Protein AF-0000000072047122 (afdb_homodimer)

Secondary structure (DSSP, 8-state):
----------------SEEEEEEEB--SS---TT---SSS------SS-SEEEEEEESS--HHHHHHHHHHHHHT---EEEEEEEEEE-STT---EEEEEPP-HHHHHHHHHHHHHHHHTT----GGGSTTT----EEEE-S--GGGHHHHHHHHHTS---EEEEE-EEEEEEETTTEEEEEEETT----/----------------SEEEEEEEB--SS-------TTTS------SS-SEEEEEEESS--HHHHHHHHHHHHHT---EEEEEEEEEE-STT---EEEEEPP-HHHHHHHHHHHHHHHHTT----GGGSTTT----EEEE-S--GGGHHHHHHHHHTS---EEEEE-EEEEEEETTTEEEEEEETT----

Structure (mmCIF, N/CA/C/O backbone):
data_AF-0000000072047122-model_v1
#
loop_
_entity.id
_entity.type
_entity.pdbx_description
1 polymer 'RNA ligase/cyclic nucleotide phosphodiesterase'
#
loop_
_atom_site.group_PDB
_atom_site.id
_atom_site.type_symbol
_atom_site.label_atom_id
_atom_site.label_alt_id
_atom_site.label_comp_id
_atom_site.label_asym_id
_atom_site.label_entity_id
_atom_site.label_seq_id
_atom_site.pdbx_PDB_ins_code
_atom_site.Cartn_x
_atom_site.Cartn_y
_atom_site.Cartn_z
_atom_site.occupancy
_atom_site.B_iso_or_equiv
_atom_site.auth_seq_id
_atom_site.auth_comp_id
_atom_site.auth_asym_id
_atom_site.auth_atom_id
_atom_site.pdbx_PDB_model_num
ATOM 1 N N . MET A 1 1 ? -17.938 35.469 -15.156 1 14.69 1 MET A N 1
ATOM 2 C CA . MET A 1 1 ? -17.938 35.094 -13.742 1 14.69 1 MET A CA 1
ATOM 3 C C . MET A 1 1 ? -17.703 33.594 -13.578 1 14.69 1 MET A C 1
ATOM 5 O O . MET A 1 1 ? -18.641 32.781 -13.734 1 14.69 1 MET A O 1
ATOM 9 N N . HIS A 1 2 ? -16.875 33 -14.242 1 15.13 2 HIS A N 1
ATOM 10 C CA . HIS A 1 2 ? -16.688 31.719 -14.953 1 15.13 2 HIS A CA 1
ATOM 11 C C . HIS A 1 2 ? -16.156 30.641 -14.023 1 15.13 2 HIS A C 1
ATOM 13 O O . HIS A 1 2 ? -15.766 29.562 -14.477 1 15.13 2 HIS A O 1
ATOM 19 N N . ASP A 1 3 ? -16.703 30.766 -12.609 1 15.59 3 ASP A N 1
ATOM 20 C CA . ASP A 1 3 ? -16.031 30.391 -11.367 1 15.59 3 ASP A CA 1
ATOM 21 C C . ASP A 1 3 ? -15.82 28.891 -11.289 1 15.59 3 ASP A C 1
ATOM 23 O O . ASP A 1 3 ? -16.641 28.109 -11.773 1 15.59 3 ASP A O 1
ATOM 27 N N . VAL A 1 4 ? -14.641 28.5 -11.336 1 16.55 4 VAL A N 1
ATOM 28 C CA . VAL A 1 4 ? -13.992 27.188 -11.398 1 16.55 4 VAL A CA 1
ATOM 29 C C . VAL A 1 4 ? -14.461 26.328 -10.227 1 16.55 4 VAL A C 1
ATOM 31 O O . VAL A 1 4 ? -14.18 26.641 -9.07 1 16.55 4 VAL A O 1
ATOM 34 N N . ARG A 1 5 ? -15.898 26.078 -9.93 1 18.34 5 ARG A N 1
ATOM 35 C CA . ARG A 1 5 ? -16.688 25.703 -8.758 1 18.34 5 ARG A CA 1
ATOM 36 C C . ARG A 1 5 ? -16.469 24.25 -8.391 1 18.34 5 ARG A C 1
ATOM 38 O O . ARG A 1 5 ? -16.906 23.344 -9.109 1 18.34 5 ARG A O 1
ATOM 45 N N . PHE A 1 6 ? -15.195 23.844 -8.344 1 20.45 6 PHE A N 1
ATOM 46 C CA . PHE A 1 6 ? -14.797 22.562 -7.777 1 20.45 6 PHE A CA 1
ATOM 47 C C . PHE A 1 6 ? -15.453 22.344 -6.418 1 20.45 6 PHE A C 1
ATOM 49 O O . PHE A 1 6 ? -14.984 22.859 -5.406 1 20.45 6 PHE A O 1
ATOM 56 N N . LEU A 1 7 ? -16.797 22.797 -5.953 1 20.23 7 LEU A N 1
ATOM 57 C CA . LEU A 1 7 ? -17.422 23.266 -4.719 1 20.23 7 LEU A CA 1
ATOM 58 C C . LEU A 1 7 ? -17.297 22.219 -3.617 1 20.23 7 LEU A C 1
ATOM 60 O O . LEU A 1 7 ? -17.125 21.031 -3.902 1 20.23 7 LEU A O 1
ATOM 64 N N . GLY A 1 8 ? -17.469 22.5 -2.031 1 24.08 8 GLY A N 1
ATOM 65 C CA . GLY A 1 8 ? -17.25 22.906 -0.653 1 24.08 8 GLY A CA 1
ATOM 66 C C . GLY A 1 8 ? -17.859 21.953 0.355 1 24.08 8 GLY A C 1
ATOM 67 O O . GLY A 1 8 ? -17.781 22.188 1.563 1 24.08 8 GLY A O 1
ATOM 68 N N . ASN A 1 9 ? -18.797 20.938 0.118 1 22.86 9 ASN A N 1
ATOM 69 C CA . ASN A 1 9 ? -19.328 20.766 1.465 1 22.86 9 ASN A CA 1
ATOM 70 C C . ASN A 1 9 ? -18.312 20.141 2.404 1 22.86 9 ASN A C 1
ATOM 72 O O . ASN A 1 9 ? -17.797 19.047 2.121 1 22.86 9 ASN A O 1
ATOM 76 N N . HIS A 1 10 ? -17.516 20.953 3.047 1 24.27 10 HIS A N 1
ATOM 77 C CA . HIS A 1 10 ? -16.422 20.906 4.012 1 24.27 10 HIS A CA 1
ATOM 78 C C . HIS A 1 10 ? -16.75 19.969 5.172 1 24.27 10 HIS A C 1
ATOM 80 O O . HIS A 1 10 ? -17.781 20.125 5.824 1 24.27 10 HIS A O 1
ATOM 86 N N . LEU A 1 11 ? -17.047 18.688 4.902 1 24.81 11 LEU A N 1
ATOM 87 C CA . LEU A 1 11 ? -17.125 18.094 6.23 1 24.81 11 LEU A CA 1
ATOM 88 C C . LEU A 1 11 ? -15.891 18.469 7.059 1 24.81 11 LEU A C 1
ATOM 90 O O . LEU A 1 11 ? -14.758 18.375 6.574 1 24.81 11 LEU A O 1
ATOM 94 N N . ASN A 1 12 ? -16.109 19.406 7.906 1 25.09 12 ASN A N 1
ATOM 95 C CA . ASN A 1 12 ? -15.195 19.922 8.914 1 25.09 12 ASN A CA 1
ATOM 96 C C . ASN A 1 12 ? -14.539 18.797 9.703 1 25.09 12 ASN A C 1
ATOM 98 O O . ASN A 1 12 ? -15.227 18.031 10.398 1 25.09 12 ASN A O 1
ATOM 102 N N . VAL A 1 13 ? -13.938 17.844 8.945 1 26.58 13 VAL A N 1
ATOM 103 C CA . VAL A 1 13 ? -13.211 16.969 9.844 1 26.58 13 VAL A CA 1
ATOM 104 C C . VAL A 1 13 ? -12.273 17.781 10.727 1 26.58 13 VAL A C 1
ATOM 106 O O . VAL A 1 13 ? -11.391 18.484 10.219 1 26.58 13 VAL A O 1
ATOM 109 N N . VAL A 1 14 ? -12.82 18.094 11.836 1 26.66 14 VAL A N 1
ATOM 110 C CA . VAL A 1 14 ? -12 18.688 12.891 1 26.66 14 VAL A CA 1
ATOM 111 C C . VAL A 1 14 ? -10.859 17.75 13.258 1 26.66 14 VAL A C 1
ATOM 113 O O . VAL A 1 14 ? -11.102 16.641 13.758 1 26.66 14 VAL A O 1
ATOM 116 N N . GLU A 1 15 ? -9.93 17.562 12.297 1 34.56 15 GLU A N 1
ATOM 117 C CA . GLU A 1 15 ? -8.734 16.875 12.758 1 34.56 15 GLU A CA 1
ATOM 118 C C . GLU A 1 15 ? -8.195 17.484 14.047 1 34.56 15 GLU A C 1
ATOM 120 O O . GLU A 1 15 ? -8.367 18.688 14.289 1 34.56 15 GLU A O 1
ATOM 125 N N . PRO A 1 16 ? -7.93 16.672 15.055 1 34.81 16 PRO A N 1
ATOM 126 C CA . PRO A 1 16 ? -7.297 17.328 16.203 1 34.81 16 PRO A CA 1
ATOM 127 C C . PRO A 1 16 ? -6.164 18.266 15.805 1 34.81 16 PRO A C 1
ATOM 129 O O . PRO A 1 16 ? -5.59 18.109 14.719 1 34.81 16 PRO A O 1
ATOM 132 N N . PRO A 1 17 ? -6.004 19.328 16.562 1 37.22 17 PRO A N 1
ATOM 133 C CA . PRO A 1 17 ? -4.895 20.266 16.438 1 37.22 17 PRO A CA 1
ATOM 134 C C . PRO A 1 17 ? -3.539 19.578 16.328 1 37.22 17 PRO A C 1
ATOM 136 O O . PRO A 1 17 ? -3.27 18.625 17.062 1 37.22 17 PRO A O 1
ATOM 139 N N . GLY A 1 18 ? -3.016 19.328 15.055 1 42.34 18 GLY A N 1
ATOM 140 C CA . GLY A 1 18 ? -1.676 18.812 14.828 1 42.34 18 GLY A CA 1
ATOM 141 C C . GLY A 1 18 ? -1.038 19.344 13.555 1 42.34 18 GLY A C 1
ATOM 142 O O . GLY A 1 18 ? -1.599 20.219 12.891 1 42.34 18 GLY A O 1
ATOM 143 N N . ILE A 1 19 ? 0.171 19.359 13.562 1 35.97 19 ILE A N 1
ATOM 144 C CA . ILE A 1 19 ? 0.989 19.766 12.422 1 35.97 19 ILE A CA 1
ATOM 145 C C . ILE A 1 19 ? 1.368 18.547 11.594 1 35.97 19 ILE A C 1
ATOM 147 O O . ILE A 1 19 ? 1.859 17.547 12.125 1 35.97 19 ILE A O 1
ATOM 151 N N . ASP A 1 20 ? 0.834 18.531 10.352 1 41.84 20 ASP A N 1
ATOM 152 C CA . ASP A 1 20 ? 1.137 17.438 9.438 1 41.84 20 ASP A CA 1
ATOM 153 C C . ASP A 1 20 ? 2.092 17.891 8.336 1 41.84 20 ASP A C 1
ATOM 155 O O . ASP A 1 20 ? 1.938 18.984 7.781 1 41.84 20 ASP A O 1
ATOM 159 N N . VAL A 1 21 ? 3.201 17.266 8.102 1 42.47 21 VAL A N 1
ATOM 160 C CA . VAL A 1 21 ? 3.959 17.391 6.863 1 42.47 21 VAL A CA 1
ATOM 161 C C . VAL A 1 21 ? 3.252 16.625 5.746 1 42.47 21 VAL A C 1
ATOM 163 O O . VAL A 1 21 ? 2.98 15.438 5.879 1 42.47 21 VAL A O 1
ATOM 166 N N . VAL A 1 22 ? 2.895 17.406 4.688 1 47.62 22 VAL A N 1
ATOM 167 C CA . VAL A 1 22 ? 2.059 16.828 3.635 1 47.62 22 VAL A CA 1
ATOM 168 C C . VAL A 1 22 ? 2.723 17.047 2.277 1 47.62 22 VAL A C 1
ATOM 170 O O . VAL A 1 22 ? 3.574 17.922 2.123 1 47.62 22 VAL A O 1
ATOM 173 N N . THR A 1 23 ? 2.439 16.156 1.315 1 36.88 23 THR A N 1
ATOM 174 C CA . THR A 1 23 ? 2.734 16.375 -0.095 1 36.88 23 THR A CA 1
ATOM 175 C C . THR A 1 23 ? 1.448 16.438 -0.913 1 36.88 23 THR A C 1
ATOM 177 O O . THR A 1 23 ? 0.746 15.445 -1.066 1 36.88 23 THR A O 1
ATOM 180 N N . PRO A 1 24 ? 1.179 17.672 -1.354 1 40.72 24 PRO A N 1
ATOM 181 C CA . PRO A 1 24 ? -0.002 17.812 -2.211 1 40.72 24 PRO A CA 1
ATOM 182 C C . PRO A 1 24 ? 0.141 17.078 -3.539 1 40.72 24 PRO A C 1
ATOM 184 O O . PRO A 1 24 ? 1.248 16.953 -4.07 1 40.72 24 PRO A O 1
ATOM 187 N N . LEU A 1 25 ? -1.017 16.422 -3.898 1 45.91 25 LEU A N 1
ATOM 188 C CA . LEU A 1 25 ? -1.033 15.672 -5.152 1 45.91 25 LEU A CA 1
ATOM 189 C C . LEU A 1 25 ? -1.581 16.531 -6.289 1 45.91 25 LEU A C 1
ATOM 191 O O . LEU A 1 25 ? -2.543 17.266 -6.102 1 45.91 25 LEU A O 1
ATOM 195 N N . GLY A 1 26 ? -0.775 16.875 -7.266 1 37.81 26 GLY A N 1
ATOM 196 C CA . GLY A 1 26 ? -1.334 17.375 -8.516 1 37.81 26 GLY A CA 1
ATOM 197 C C . GLY A 1 26 ? -2.047 16.297 -9.312 1 37.81 26 GLY A C 1
ATOM 198 O O . GLY A 1 26 ? -1.437 15.641 -10.156 1 37.81 26 GLY A O 1
ATOM 199 N N . LEU A 1 27 ? -3.188 15.789 -8.828 1 41.69 27 LEU A N 1
ATOM 200 C CA . LEU A 1 27 ? -3.902 14.719 -9.508 1 41.69 27 LEU A CA 1
ATOM 201 C C . LEU A 1 27 ? -4.836 15.273 -10.578 1 41.69 27 LEU A C 1
ATOM 203 O O . LEU A 1 27 ? -5.625 16.188 -10.297 1 41.69 27 LEU A O 1
ATOM 207 N N . GLU A 1 28 ? -4.52 15.109 -11.805 1 34.91 28 GLU A N 1
ATOM 208 C CA . GLU A 1 28 ? -5.445 15.305 -12.914 1 34.91 28 GLU A CA 1
ATOM 209 C C . GLU A 1 28 ? -6.512 14.211 -12.945 1 34.91 28 GLU A C 1
ATOM 211 O O . GLU A 1 28 ? -6.191 13.023 -12.867 1 34.91 28 GLU A O 1
ATOM 216 N N . GLY A 1 29 ? -7.812 14.531 -12.641 1 37.09 29 GLY A N 1
ATOM 217 C CA . GLY A 1 29 ? -8.914 13.609 -12.828 1 37.09 29 GLY A CA 1
ATOM 218 C C . GLY A 1 29 ? -9.703 13.359 -11.555 1 37.09 29 GLY A C 1
ATOM 219 O O . GLY A 1 29 ? -10.695 12.625 -11.562 1 37.09 29 GLY A O 1
ATOM 220 N N . LEU A 1 30 ? -9.016 13.492 -10.562 1 39 30 LEU A N 1
ATOM 221 C CA . LEU A 1 30 ? -9.906 13.359 -9.422 1 39 30 LEU A CA 1
ATOM 222 C C . LEU A 1 30 ? -10.953 14.469 -9.422 1 39 30 LEU A C 1
ATOM 224 O O . LEU A 1 30 ? -10.914 15.367 -8.57 1 39 30 LEU A O 1
ATOM 228 N N . GLU A 1 31 ? -11.328 14.945 -10.688 1 35.25 31 GLU A N 1
ATOM 229 C CA . GLU A 1 31 ? -12.398 15.938 -10.711 1 35.25 31 GLU A CA 1
ATOM 230 C C . GLU A 1 31 ? -13.57 15.516 -9.836 1 35.25 31 GLU A C 1
ATOM 232 O O . GLU A 1 31 ? -13.758 14.328 -9.57 1 35.25 31 GLU A O 1
ATOM 237 N N . ARG A 1 32 ? -14.289 16.594 -9.492 1 33.53 32 ARG A N 1
ATOM 238 C CA . ARG A 1 32 ? -15.438 16.734 -8.594 1 33.53 32 ARG A CA 1
ATOM 239 C C . ARG A 1 32 ? -16.547 15.742 -8.969 1 33.53 32 ARG A C 1
ATOM 241 O O . ARG A 1 32 ? -17.141 15.844 -10.047 1 33.53 32 ARG A O 1
ATOM 248 N N . ALA A 1 33 ? -16.422 14.484 -8.789 1 31.33 33 ALA A N 1
ATOM 249 C CA . ALA A 1 33 ? -17.719 13.82 -8.859 1 31.33 33 ALA A CA 1
ATOM 250 C C . ALA A 1 33 ? -18.797 14.641 -8.148 1 31.33 33 ALA A C 1
ATOM 252 O O . ALA A 1 33 ? -19.062 14.43 -6.957 1 31.33 33 ALA A O 1
ATOM 253 N N . SER A 1 34 ? -18.562 15.992 -8.055 1 29.58 34 SER A N 1
ATOM 254 C CA . SER A 1 34 ? -19.531 16.812 -7.336 1 29.58 34 SER A CA 1
ATOM 255 C C . SER A 1 34 ? -20.891 16.781 -8.023 1 29.58 34 SER A C 1
ATOM 257 O O . SER A 1 34 ? -21.875 17.328 -7.508 1 29.58 34 SER A O 1
ATOM 259 N N . SER A 1 35 ? -21.078 16.609 -9.336 1 29 35 SER A N 1
ATOM 260 C CA . SER A 1 35 ? -22.094 17.531 -9.805 1 29 35 SER A CA 1
ATOM 261 C C . SER A 1 35 ? -23.469 17.203 -9.211 1 29 35 SER A C 1
ATOM 263 O O . SER A 1 35 ? -24.453 17.875 -9.523 1 29 35 SER A O 1
ATOM 265 N N . THR A 1 36 ? -23.984 15.914 -9.078 1 29.34 36 THR A N 1
ATOM 266 C CA . THR A 1 36 ? -25.406 16.203 -9.07 1 29.34 36 THR A CA 1
ATOM 267 C C . THR A 1 36 ? -25.812 16.953 -7.789 1 29.34 36 THR A C 1
ATOM 269 O O . THR A 1 36 ? -25.422 16.547 -6.691 1 29.34 36 THR A O 1
ATOM 272 N N . PRO A 1 37 ? -26.266 18.25 -7.707 1 32.09 37 PRO A N 1
ATOM 273 C CA . PRO A 1 37 ? -26.75 19.125 -6.625 1 32.09 37 PRO A CA 1
ATOM 274 C C . PRO A 1 37 ? -27.375 18.328 -5.477 1 32.09 37 PRO A C 1
ATOM 276 O O . PRO A 1 37 ? -27.266 18.719 -4.316 1 32.09 37 PRO A O 1
ATOM 279 N N . ASN A 1 38 ? -28.531 17.672 -5.719 1 33.25 38 ASN A N 1
ATOM 280 C CA . ASN A 1 38 ? -29.516 17.375 -4.691 1 33.25 38 ASN A CA 1
ATOM 281 C C . ASN A 1 38 ? -28.953 16.453 -3.617 1 33.25 38 ASN A C 1
ATOM 283 O O . ASN A 1 38 ? -29.141 16.688 -2.424 1 33.25 38 ASN A O 1
ATOM 287 N N . GLN A 1 39 ? -29.062 15.055 -3.762 1 33.59 39 GLN A N 1
ATOM 288 C CA . GLN A 1 39 ? -29.203 14.07 -2.695 1 33.59 39 GLN A CA 1
ATOM 289 C C . GLN A 1 39 ? -27.844 13.594 -2.209 1 33.59 39 GLN A C 1
ATOM 291 O O . GLN A 1 39 ? -27.75 12.734 -1.328 1 33.59 39 GLN A O 1
ATOM 296 N N . HIS A 1 40 ? -26.766 13.531 -3.045 1 34.53 40 HIS A N 1
ATOM 297 C CA . HIS A 1 40 ? -25.719 12.594 -2.662 1 34.53 40 HIS A CA 1
ATOM 298 C C . HIS A 1 40 ? -24.75 13.234 -1.68 1 34.53 40 HIS A C 1
ATOM 300 O O . HIS A 1 40 ? -24.359 14.391 -1.841 1 34.53 40 HIS A O 1
ATOM 306 N N . PRO A 1 41 ? -24.609 12.703 -0.476 1 34.53 41 PRO A N 1
ATOM 307 C CA . PRO A 1 41 ? -23.703 13.164 0.583 1 34.53 41 PRO A CA 1
ATOM 308 C C . PRO A 1 41 ? -22.312 13.516 0.058 1 34.53 41 PRO A C 1
ATOM 310 O O . PRO A 1 41 ? -21.891 12.992 -0.972 1 34.53 41 PRO A O 1
ATOM 313 N N . THR A 1 42 ? -21.906 14.742 0.166 1 35.12 42 THR A N 1
ATOM 314 C CA . THR A 1 42 ? -20.609 15.359 -0.048 1 35.12 42 THR A CA 1
ATOM 315 C C . THR A 1 42 ? -19.484 14.383 0.308 1 35.12 42 THR A C 1
ATOM 317 O O . THR A 1 42 ? -19.266 14.078 1.483 1 35.12 42 THR A O 1
ATOM 320 N N . ILE A 1 43 ? -19.375 13.297 -0.359 1 36.09 43 ILE A N 1
ATOM 321 C CA . ILE A 1 43 ? -18.297 12.367 -0.02 1 36.09 43 ILE A CA 1
ATOM 322 C C . ILE A 1 43 ? -17 13.148 0.228 1 36.09 43 ILE A C 1
ATOM 324 O O . ILE A 1 43 ? -16.312 12.914 1.224 1 36.09 43 ILE A O 1
ATOM 328 N N . ILE A 1 44 ? -16.312 13.891 -0.883 1 41.91 44 ILE A N 1
ATOM 329 C CA . ILE A 1 44 ? -14.891 14.195 -0.853 1 41.91 44 ILE A CA 1
ATOM 330 C C . ILE A 1 44 ? -14.672 15.594 -0.29 1 41.91 44 ILE A C 1
ATOM 332 O O . ILE A 1 44 ? -14.938 16.594 -0.967 1 41.91 44 ILE A O 1
ATOM 336 N N . GLU A 1 45 ? -15.227 16 0.792 1 39.25 45 GLU A N 1
ATOM 337 C CA . GLU A 1 45 ? -14.844 17.328 1.274 1 39.25 45 GLU A CA 1
ATOM 338 C C . GLU A 1 45 ? -13.438 17.312 1.863 1 39.25 45 GLU A C 1
ATOM 340 O O . GLU A 1 45 ? -13.219 16.781 2.953 1 39.25 45 GLU A O 1
ATOM 345 N N . ILE A 1 46 ? -12.32 17.25 1.042 1 42.84 46 ILE A N 1
ATOM 346 C CA . ILE A 1 46 ? -11 17.422 1.639 1 42.84 46 ILE A CA 1
ATOM 347 C C . ILE A 1 46 ? -10.703 18.906 1.827 1 42.84 46 ILE A C 1
ATOM 349 O O . ILE A 1 46 ? -10.742 19.688 0.867 1 42.84 46 ILE A O 1
ATOM 353 N N . GLU A 1 47 ? -10.953 19.578 3.086 1 44.53 47 GLU A N 1
ATOM 354 C CA . GLU A 1 47 ? -10.594 20.969 3.346 1 44.53 47 GLU A CA 1
ATOM 355 C C . GLU A 1 47 ? -9.203 21.297 2.809 1 44.53 47 GLU A C 1
ATOM 357 O O . GLU A 1 47 ? -8.922 22.438 2.457 1 44.53 47 GLU A O 1
ATOM 362 N N . SER A 1 48 ? -8.352 20.359 2.881 1 51.34 48 SER A N 1
ATOM 363 C CA . SER A 1 48 ? -6.977 20.578 2.438 1 51.34 48 SER A CA 1
ATOM 364 C C . SER A 1 48 ? -6.703 19.875 1.114 1 51.34 48 SER A C 1
ATOM 366 O O . SER A 1 48 ? -7.422 18.938 0.739 1 51.34 48 SER A O 1
ATOM 368 N N . ARG A 1 49 ? -5.887 20.516 0.239 1 62.72 49 ARG A N 1
ATOM 369 C CA . ARG A 1 49 ? -5.398 19.859 -0.976 1 62.72 49 ARG A CA 1
ATOM 370 C C . ARG A 1 49 ? -5.105 18.391 -0.732 1 62.72 49 ARG A C 1
ATOM 372 O O . ARG A 1 49 ? -4.629 18.016 0.341 1 62.72 49 ARG A O 1
ATOM 379 N N . PRO A 1 50 ? -5.594 17.578 -1.61 1 72.69 50 PRO A N 1
ATOM 380 C CA . PRO A 1 50 ? -5.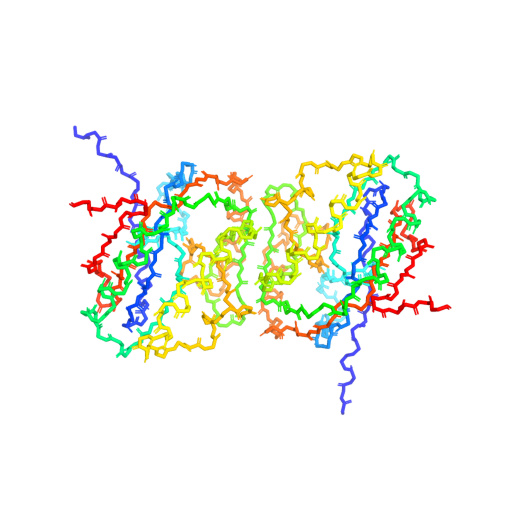195 16.172 -1.489 1 72.69 50 PRO A CA 1
ATOM 381 C C . PRO A 1 50 ? -3.717 16.016 -1.153 1 72.69 50 PRO A C 1
ATOM 383 O O . PRO A 1 50 ? -2.865 16.688 -1.741 1 72.69 50 PRO A O 1
ATOM 386 N N . HIS A 1 51 ? -3.49 15.344 -0.08 1 82.06 51 HIS A N 1
ATOM 387 C CA . HIS A 1 51 ? -2.109 15.164 0.357 1 82.06 51 HIS A CA 1
ATOM 388 C C . HIS A 1 51 ? -1.898 13.773 0.943 1 82.06 51 HIS A C 1
ATOM 390 O O . HIS A 1 51 ? -2.863 13.055 1.218 1 82.06 51 HIS A O 1
ATOM 396 N N . ILE A 1 52 ? -0.693 13.438 1.019 1 90.25 52 ILE A N 1
ATOM 397 C CA . ILE A 1 52 ? -0.227 12.305 1.812 1 90.25 52 ILE A CA 1
ATOM 398 C C . ILE A 1 52 ? 0.543 12.812 3.029 1 90.25 52 ILE A C 1
ATOM 400 O O . ILE A 1 52 ? 1.493 13.586 2.893 1 90.25 52 ILE A O 1
ATOM 404 N N . THR A 1 53 ? 0.09 12.438 4.211 1 88.88 53 THR A N 1
ATOM 405 C CA . THR A 1 53 ? 0.774 12.828 5.438 1 88.88 53 THR A CA 1
ATOM 406 C C . THR A 1 53 ? 2.014 11.969 5.66 1 88.88 53 THR A C 1
ATOM 408 O O . THR A 1 53 ? 1.928 10.734 5.672 1 88.88 53 THR A O 1
ATOM 411 N N . LEU A 1 54 ? 3.123 12.633 5.84 1 92.75 54 LEU A N 1
ATOM 412 C CA . LEU A 1 54 ? 4.391 11.938 6.031 1 92.75 54 LEU A CA 1
ATOM 413 C C . LEU A 1 54 ? 4.727 11.82 7.516 1 92.75 54 LEU A C 1
ATOM 415 O O . LEU A 1 54 ? 5.441 10.906 7.926 1 92.75 54 LEU A O 1
ATOM 419 N N . TYR A 1 55 ? 4.352 12.781 8.117 1 88.31 55 TYR A N 1
ATOM 420 C CA . TYR A 1 55 ? 4.617 12.914 9.547 1 88.31 55 TYR A CA 1
ATOM 421 C C . TYR A 1 55 ? 3.576 13.805 10.219 1 88.31 55 TYR A C 1
ATOM 423 O O . TYR A 1 55 ? 3.115 14.781 9.633 1 88.31 55 TYR A O 1
ATOM 431 N N . SER A 1 56 ? 3.148 13.32 11.492 1 84.88 56 SER A N 1
ATOM 432 C CA . SER A 1 56 ? 2.242 14.141 12.289 1 84.88 56 SER A CA 1
ATOM 433 C C . SER A 1 56 ? 2.703 14.234 13.734 1 84.88 56 SER A C 1
ATOM 435 O O . SER A 1 56 ? 3.162 13.25 14.312 1 84.88 56 SER A O 1
ATOM 437 N N . SER A 1 57 ? 2.758 15.398 14.203 1 80.12 57 SER A N 1
ATOM 438 C CA . SER A 1 57 ? 3.117 15.594 15.609 1 80.12 57 SER A CA 1
ATOM 439 C C . SER A 1 57 ? 2.32 16.734 16.234 1 80.12 57 SER A C 1
ATOM 441 O O . SER A 1 57 ? 1.987 17.719 15.547 1 80.12 57 SER A O 1
ATOM 443 N N . SER A 1 58 ? 2.041 16.625 17.547 1 73.75 58 SER A N 1
ATOM 444 C CA . SER A 1 58 ? 1.378 17.688 18.297 1 73.75 58 SER A CA 1
ATOM 445 C C . SER A 1 58 ? 2.387 18.531 19.078 1 73.75 58 SER A C 1
ATOM 447 O O . SER A 1 58 ? 2.025 19.547 19.672 1 73.75 58 SER A O 1
ATOM 449 N N . PHE A 1 59 ? 3.678 18.266 18.984 1 73.81 59 PHE A N 1
ATOM 450 C CA . PHE A 1 59 ? 4.59 18.844 19.969 1 73.81 59 PHE A CA 1
ATOM 451 C C . PHE A 1 59 ? 5.754 19.547 19.266 1 73.81 59 PHE A C 1
ATOM 453 O O . PHE A 1 59 ? 6.598 20.156 19.938 1 73.81 59 PHE A O 1
ATOM 460 N N . VAL A 1 60 ? 5.754 19.609 18.047 1 74.75 60 VAL A N 1
ATOM 461 C CA . VAL A 1 60 ? 6.984 20.078 17.438 1 74.75 60 VAL A CA 1
ATOM 462 C C . VAL A 1 60 ? 6.848 21.562 17.078 1 74.75 60 VAL A C 1
ATOM 464 O O . VAL A 1 60 ? 5.777 22.016 16.672 1 74.75 60 VAL A O 1
ATOM 467 N N . GLU A 1 61 ? 7.941 22.281 17.297 1 81.25 61 GLU A N 1
ATOM 468 C CA . GLU A 1 61 ? 8.023 23.688 16.938 1 81.25 61 GLU A CA 1
ATOM 469 C C . GLU A 1 61 ? 8.148 23.859 15.422 1 81.25 61 GLU A C 1
ATOM 471 O O . GLU A 1 61 ? 9.109 23.375 14.812 1 81.25 61 GLU A O 1
ATOM 476 N N . PRO A 1 62 ? 7.262 24.578 14.844 1 84.81 62 PRO A N 1
ATOM 477 C CA . PRO A 1 62 ? 7.27 24.75 13.383 1 84.81 62 PRO A CA 1
ATOM 478 C C . PRO A 1 62 ? 8.594 25.297 12.859 1 84.81 62 PRO A C 1
ATOM 480 O O . PRO A 1 62 ? 9.047 24.906 11.781 1 84.81 62 PRO A O 1
ATOM 483 N N . THR A 1 63 ? 9.172 26.172 13.562 1 86.62 63 THR A N 1
ATOM 484 C CA . THR A 1 63 ? 10.406 26.812 13.102 1 86.62 63 THR A CA 1
ATOM 485 C C . THR A 1 63 ? 11.523 25.781 12.961 1 86.62 63 THR A C 1
ATOM 487 O O . THR A 1 63 ? 12.336 25.859 12.039 1 86.62 63 THR A O 1
ATOM 490 N N . LYS A 1 64 ? 11.602 24.906 13.859 1 87.69 64 LYS A N 1
ATOM 491 C CA . LYS A 1 64 ? 12.594 23.844 13.781 1 87.69 64 LYS A CA 1
ATOM 492 C C . LYS A 1 64 ? 12.359 22.953 12.57 1 87.69 64 LYS A C 1
ATOM 494 O O . LYS A 1 64 ? 13.312 22.562 11.875 1 87.69 64 LYS A O 1
ATOM 499 N N . LEU A 1 65 ? 11.195 22.703 12.266 1 90.31 65 LEU A N 1
ATOM 500 C CA . LEU A 1 65 ? 10.836 21.844 11.141 1 90.31 65 LEU A CA 1
ATOM 501 C C . LEU A 1 65 ? 11.117 22.547 9.82 1 90.31 65 LEU A C 1
ATOM 503 O O . LEU A 1 65 ? 11.477 21.906 8.828 1 90.31 65 LEU A O 1
ATOM 507 N N . GLU A 1 66 ? 10.914 23.812 9.852 1 91.5 66 GLU A N 1
ATOM 508 C CA . GLU A 1 66 ? 11.047 24.578 8.609 1 91.5 66 GLU A CA 1
ATOM 509 C C . GLU A 1 66 ? 12.422 24.375 7.988 1 91.5 66 GLU A C 1
ATOM 511 O O . GLU A 1 66 ? 12.539 24.062 6.805 1 91.5 66 GLU A O 1
ATOM 516 N N . SER A 1 67 ? 13.453 24.578 8.781 1 93.12 67 SER A N 1
ATOM 517 C CA . SER A 1 67 ? 14.82 24.453 8.281 1 93.12 67 SER A CA 1
ATOM 518 C C . SER A 1 67 ? 15.117 23.031 7.816 1 93.12 67 SER A C 1
ATOM 520 O O . SER A 1 67 ? 15.742 22.844 6.773 1 93.12 67 SER A O 1
ATOM 522 N N . ILE A 1 68 ? 14.672 22.031 8.555 1 93.81 68 ILE A N 1
ATOM 523 C CA . ILE A 1 68 ? 14.922 20.641 8.234 1 93.81 68 ILE A CA 1
ATOM 524 C C . ILE A 1 68 ? 14.242 20.281 6.918 1 93.81 68 ILE A C 1
ATOM 526 O O . ILE A 1 68 ? 14.867 19.703 6.027 1 93.81 68 ILE A O 1
ATOM 530 N N . VAL A 1 69 ? 13 20.688 6.73 1 93.25 69 VAL A N 1
ATOM 531 C CA . VAL A 1 69 ? 12.195 20.328 5.57 1 93.25 69 VAL A CA 1
ATOM 532 C C . VAL A 1 69 ? 12.695 21.078 4.336 1 93.25 69 VAL A C 1
ATOM 534 O O . VAL A 1 69 ? 12.711 20.516 3.234 1 93.25 69 VAL A O 1
ATOM 537 N N . LYS A 1 70 ? 13.102 22.281 4.566 1 93.69 70 LYS A N 1
ATOM 538 C CA . LYS A 1 70 ? 13.648 23.047 3.457 1 93.69 70 LYS A CA 1
ATOM 539 C C . LYS A 1 70 ? 14.891 22.375 2.879 1 93.69 70 LYS A C 1
ATOM 541 O O . LYS A 1 70 ? 15 22.203 1.664 1 93.69 70 LYS A O 1
ATOM 546 N N . THR A 1 71 ? 15.812 22.047 3.75 1 95.69 71 THR A N 1
ATOM 547 C CA . THR A 1 71 ? 17.047 21.375 3.334 1 95.69 71 THR A CA 1
ATOM 548 C C . THR A 1 71 ? 16.734 20.047 2.664 1 95.69 71 THR A C 1
ATOM 550 O O . THR A 1 71 ? 17.312 19.719 1.622 1 95.69 71 THR A O 1
ATOM 553 N N . PHE A 1 72 ? 15.867 19.297 3.229 1 95.75 72 PHE A N 1
ATOM 554 C CA . PHE A 1 72 ? 15.461 18.016 2.674 1 95.75 72 PHE A CA 1
ATOM 555 C C . PHE A 1 72 ? 14.875 18.188 1.276 1 95.75 72 PHE A C 1
ATOM 557 O O . PHE A 1 72 ? 15.281 17.5 0.339 1 95.75 72 PHE A O 1
ATOM 564 N N . ALA A 1 73 ? 13.961 19.094 1.125 1 93.88 73 ALA A N 1
ATOM 565 C CA . ALA A 1 73 ? 13.266 19.328 -0.14 1 93.88 73 ALA A CA 1
ATOM 566 C C . ALA A 1 73 ? 14.25 19.672 -1.25 1 93.88 73 ALA A C 1
ATOM 568 O O . ALA A 1 73 ? 14.094 19.25 -2.393 1 93.88 73 ALA A O 1
ATOM 569 N N . SER A 1 74 ? 15.234 20.422 -0.911 1 95.44 74 SER A N 1
ATOM 570 C CA . SER A 1 74 ? 16.188 20.906 -1.901 1 95.44 74 SER A CA 1
ATOM 571 C C . SER A 1 74 ? 16.984 19.75 -2.514 1 95.44 74 SER A C 1
ATOM 573 O O . SER A 1 74 ? 17.516 19.875 -3.615 1 95.44 74 SER A O 1
ATOM 575 N N . LYS A 1 75 ? 17.047 18.625 -1.872 1 96.44 75 LYS A N 1
ATOM 576 C CA . LYS A 1 75 ? 17.844 17.484 -2.312 1 96.44 75 LYS A CA 1
ATOM 577 C C . LYS A 1 75 ? 16.969 16.438 -2.992 1 96.44 75 LYS A C 1
ATOM 579 O O . LYS A 1 75 ? 17.438 15.352 -3.344 1 96.44 75 LYS A O 1
ATOM 584 N N . GLN A 1 76 ? 15.719 16.781 -3.096 1 94.5 76 GLN A N 1
ATOM 585 C CA . GLN A 1 76 ? 14.773 15.805 -3.627 1 94.5 76 GLN A CA 1
ATOM 586 C C . GLN A 1 76 ? 14.367 16.156 -5.059 1 94.5 76 GLN A C 1
ATOM 588 O O . GLN A 1 76 ? 14.711 17.219 -5.562 1 94.5 76 GLN A O 1
ATOM 593 N N . GLU A 1 77 ? 13.75 15.219 -5.766 1 92.94 77 GLU A N 1
ATOM 594 C CA . GLU A 1 77 ? 13.078 15.391 -7.047 1 92.94 77 GLU A CA 1
ATOM 595 C C . GLU A 1 77 ? 11.578 15.156 -6.922 1 92.94 77 GLU A C 1
ATOM 597 O O . GLU A 1 77 ? 11.125 14.516 -5.969 1 92.94 77 GLU A O 1
ATOM 602 N N . PRO A 1 78 ? 10.852 15.773 -7.844 1 89.12 78 PRO A N 1
ATOM 603 C CA . PRO A 1 78 ? 9.43 15.422 -7.832 1 89.12 78 PRO A CA 1
ATOM 604 C C . PRO A 1 78 ? 9.188 13.914 -7.785 1 89.12 78 PRO A C 1
ATOM 606 O O . PRO A 1 78 ? 9.922 13.156 -8.43 1 89.12 78 PRO A O 1
ATOM 609 N N . LEU A 1 79 ? 8.234 13.555 -7.031 1 90 79 LEU A N 1
ATOM 610 C CA . LEU A 1 79 ? 8.008 12.141 -6.734 1 90 79 LEU A CA 1
ATOM 611 C C . LEU A 1 79 ? 6.812 11.609 -7.52 1 90 79 LEU A C 1
ATOM 613 O O . LEU A 1 79 ? 5.68 12.055 -7.316 1 90 79 LEU A O 1
ATOM 617 N N . PRO A 1 80 ? 7.047 10.711 -8.445 1 90.25 80 PRO A N 1
ATOM 618 C CA . PRO A 1 80 ? 5.898 10.117 -9.141 1 90.25 80 PRO A CA 1
ATOM 619 C C . PRO A 1 80 ? 4.988 9.328 -8.203 1 90.25 80 PRO A C 1
ATOM 621 O O . PRO A 1 80 ? 5.473 8.617 -7.316 1 90.25 80 PRO A O 1
ATOM 624 N N . LEU A 1 81 ? 3.664 9.547 -8.391 1 88.5 81 LEU A N 1
ATOM 625 C CA . LEU A 1 81 ? 2.662 8.859 -7.582 1 88.5 81 LEU A CA 1
ATOM 626 C C . LEU A 1 81 ? 1.524 8.344 -8.453 1 88.5 81 LEU A C 1
ATOM 628 O O . LEU A 1 81 ? 1.174 8.969 -9.461 1 88.5 81 LEU A O 1
ATOM 632 N N . SER A 1 82 ? 0.999 7.191 -8.125 1 90.06 82 SER A N 1
ATOM 633 C CA . SER A 1 82 ? -0.194 6.613 -8.734 1 90.06 82 SER A CA 1
ATOM 634 C C . SER A 1 82 ? -1.19 6.156 -7.672 1 90.06 82 SER A C 1
ATOM 636 O O . SER A 1 82 ? -0.923 5.211 -6.93 1 90.06 82 SER A O 1
ATOM 638 N N . LEU A 1 83 ? -2.277 6.863 -7.52 1 89.81 83 LEU A N 1
ATOM 639 C CA . LEU A 1 83 ? -3.344 6.402 -6.637 1 89.81 83 LEU A CA 1
ATOM 640 C C . LEU A 1 83 ? -4.168 5.312 -7.309 1 89.81 83 LEU A C 1
ATOM 642 O O . LEU A 1 83 ? -4.82 5.559 -8.328 1 89.81 83 LEU A O 1
ATOM 646 N N . SER A 1 84 ? -4.145 4.148 -6.711 1 92.69 84 SER A N 1
ATOM 647 C CA . SER A 1 84 ? -4.594 3.008 -7.504 1 92.69 84 SER A CA 1
ATOM 648 C C . SER A 1 84 ? -5.641 2.191 -6.754 1 92.69 84 SER A C 1
ATOM 650 O O . SER A 1 84 ? -6.328 1.357 -7.348 1 92.69 84 SER A O 1
ATOM 652 N N . ALA A 1 85 ? -5.801 2.404 -5.496 1 95.12 85 ALA A N 1
ATOM 653 C CA . ALA A 1 85 ? -6.719 1.586 -4.711 1 95.12 85 ALA A CA 1
ATOM 654 C C . ALA A 1 85 ? -7.52 2.443 -3.732 1 95.12 85 ALA A C 1
ATOM 656 O O . ALA A 1 85 ? -7.102 3.549 -3.383 1 95.12 85 ALA A O 1
ATOM 657 N N . ILE A 1 86 ? -8.656 1.904 -3.4 1 92.94 86 ILE A N 1
ATOM 658 C CA . ILE A 1 86 ? -9.5 2.506 -2.373 1 92.94 86 ILE A CA 1
ATOM 659 C C . ILE A 1 86 ? -9.359 1.724 -1.068 1 92.94 86 ILE A C 1
ATOM 661 O O . ILE A 1 86 ? -9.297 0.492 -1.079 1 92.94 86 ILE A O 1
ATOM 665 N N . GLY A 1 87 ? -9.305 2.453 0.032 1 94.06 87 GLY A N 1
ATOM 666 C CA . GLY A 1 87 ? -9.117 1.701 1.262 1 94.06 87 GLY A CA 1
ATOM 667 C C . GLY A 1 87 ? -9.656 2.412 2.486 1 94.06 87 GLY A C 1
ATOM 668 O O . GLY A 1 87 ? -10.18 3.525 2.385 1 94.06 87 GLY A O 1
ATOM 669 N N . GLY A 1 88 ? -9.617 1.685 3.531 1 93.25 88 GLY A N 1
ATOM 670 C CA . GLY A 1 88 ? -9.898 2.133 4.887 1 93.25 88 GLY A CA 1
ATOM 671 C C . GLY A 1 88 ? -9.062 1.429 5.938 1 93.25 88 GLY A C 1
ATOM 672 O O . GLY A 1 88 ? -8.43 0.411 5.652 1 93.25 88 GLY A O 1
ATOM 673 N N . LEU A 1 89 ? -8.977 2.076 7.066 1 91.81 89 LEU A N 1
ATOM 674 C CA . LEU A 1 89 ? -8.328 1.483 8.234 1 91.81 89 LEU A CA 1
ATOM 675 C C . LEU A 1 89 ? -9.359 0.872 9.172 1 91.81 89 LEU A C 1
ATOM 677 O O . LEU A 1 89 ? -10.547 1.193 9.094 1 91.81 89 LEU A O 1
ATOM 681 N N . PRO A 1 90 ? -8.906 -0.102 9.945 1 82 90 PRO A N 1
ATOM 682 C CA . PRO A 1 90 ? -9.867 -0.767 10.828 1 82 90 PRO A CA 1
ATOM 683 C C . PRO A 1 90 ? -10.461 0.178 11.867 1 82 90 PRO A C 1
ATOM 685 O O . PRO A 1 90 ? -9.922 1.265 12.102 1 82 90 PRO A O 1
ATOM 688 N N . ASN A 1 91 ? -11.664 -0.394 12.523 1 71.5 91 ASN A N 1
ATOM 689 C CA . ASN A 1 91 ? -12.336 0.103 13.727 1 71.5 91 ASN A CA 1
ATOM 690 C C . ASN A 1 91 ? -12.891 1.507 13.516 1 71.5 91 ASN A C 1
ATOM 692 O O . ASN A 1 91 ? -13.57 1.767 12.516 1 71.5 91 ASN A O 1
ATOM 696 N N . ASP A 1 92 ? -12.367 2.379 14.453 1 69.38 92 ASP A N 1
ATOM 697 C CA . ASP A 1 92 ? -13.086 3.625 14.703 1 69.38 92 ASP A CA 1
ATOM 698 C C . ASP A 1 92 ? -12.578 4.742 13.797 1 69.38 92 ASP A C 1
ATOM 700 O O . ASP A 1 92 ? -12.969 5.898 13.953 1 69.38 92 ASP A O 1
ATOM 704 N N . ASN A 1 93 ? -11.852 4.164 12.719 1 73.69 93 ASN A N 1
ATOM 705 C CA . ASN A 1 93 ? -11.477 5.191 11.75 1 73.69 93 ASN A CA 1
ATOM 706 C C . ASN A 1 93 ? -12.578 5.41 10.719 1 73.69 93 ASN A C 1
ATOM 708 O O . ASN A 1 93 ? -13.016 4.465 10.062 1 73.69 93 ASN A O 1
ATOM 712 N N . ASN A 1 94 ? -13.117 6.59 10.742 1 81.62 94 ASN A N 1
ATOM 713 C CA . ASN A 1 94 ? -14.258 6.879 9.875 1 81.62 94 ASN A CA 1
ATOM 714 C C . ASN A 1 94 ? -13.836 7.648 8.633 1 81.62 94 ASN A C 1
ATOM 716 O O . ASN A 1 94 ? -14.461 8.648 8.273 1 81.62 94 ASN A O 1
ATOM 720 N N . PHE A 1 95 ? -12.742 7.188 8.039 1 85.62 95 PHE A N 1
ATOM 721 C CA . PHE A 1 95 ? -12.336 7.836 6.801 1 85.62 95 PHE A CA 1
ATOM 722 C C . PHE A 1 95 ? -11.992 6.801 5.738 1 85.62 95 PHE A C 1
ATOM 724 O O . PHE A 1 95 ? -11.734 5.641 6.055 1 85.62 95 PHE A O 1
ATOM 731 N N . LEU A 1 96 ? -12.18 7.184 4.484 1 89.69 96 LEU 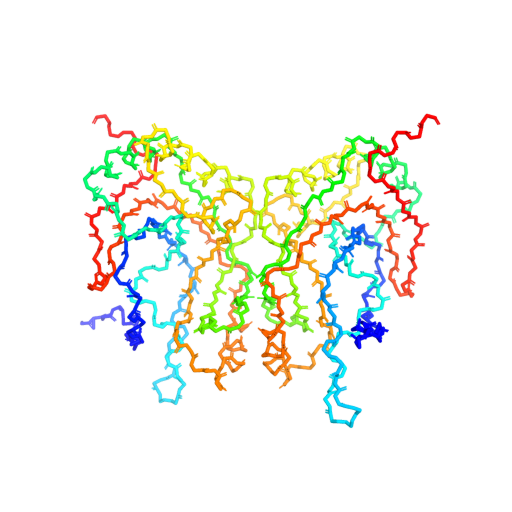A N 1
ATOM 732 C CA . LEU A 1 96 ? -11.758 6.445 3.297 1 89.69 96 LEU A CA 1
ATOM 733 C C . LEU A 1 96 ? -10.656 7.188 2.553 1 89.69 96 LEU A C 1
ATOM 735 O O . LEU A 1 96 ? -10.578 8.414 2.621 1 89.69 96 LEU A O 1
ATOM 739 N N . PHE A 1 97 ? -9.812 6.359 1.937 1 90.62 97 PHE A N 1
ATOM 740 C CA . PHE A 1 97 ? -8.672 6.996 1.287 1 90.62 97 PHE A CA 1
ATOM 741 C C . PHE A 1 97 ? -8.367 6.324 -0.045 1 90.62 97 PHE A C 1
ATOM 743 O O . PHE A 1 97 ? -8.898 5.254 -0.343 1 90.62 97 PHE A O 1
ATOM 750 N N . LEU A 1 98 ? -7.625 7.031 -0.85 1 90.5 98 LEU A N 1
ATOM 751 C CA . LEU A 1 98 ? -6.926 6.441 -1.986 1 90.5 98 LEU A CA 1
ATOM 752 C C . LEU A 1 98 ? -5.484 6.105 -1.623 1 90.5 98 LEU A C 1
ATOM 754 O O . LEU A 1 98 ? -4.781 6.926 -1.03 1 90.5 98 LEU A O 1
ATOM 758 N N . ALA A 1 99 ? -5.141 4.883 -1.878 1 95.25 99 ALA A N 1
ATOM 759 C CA . ALA A 1 99 ? -3.781 4.434 -1.6 1 95.25 99 ALA A CA 1
ATOM 760 C C . ALA A 1 99 ? -2.92 4.48 -2.859 1 95.25 99 ALA A C 1
ATOM 762 O O . ALA A 1 99 ? -3.355 4.055 -3.932 1 95.25 99 ALA A O 1
ATOM 763 N N . PRO A 1 100 ? -1.736 5.016 -2.73 1 95.44 100 PRO A N 1
ATOM 764 C CA . PRO A 1 100 ? -0.823 4.934 -3.871 1 95.44 100 PRO A CA 1
ATOM 765 C C . PRO A 1 100 ? -0.278 3.523 -4.086 1 95.44 100 PRO A C 1
ATOM 767 O O . PRO A 1 100 ? -0.128 2.762 -3.129 1 95.44 100 PRO A O 1
ATOM 770 N N . THR A 1 101 ? -0.059 3.252 -5.383 1 96.81 101 THR A N 1
ATOM 771 C CA . THR A 1 101 ? 0.778 2.084 -5.637 1 96.81 101 THR A CA 1
ATOM 772 C C . THR A 1 101 ? 2.09 2.18 -4.863 1 96.81 101 THR A C 1
ATOM 774 O O . THR A 1 101 ? 2.811 3.176 -4.973 1 96.81 101 THR A O 1
ATOM 777 N N . PRO A 1 102 ? 2.357 1.16 -4.039 1 97.62 102 PRO A N 1
ATOM 778 C CA . PRO A 1 102 ? 3.637 1.221 -3.326 1 97.62 102 PRO A CA 1
ATOM 779 C C . PRO A 1 102 ? 4.836 1.26 -4.27 1 97.62 102 PRO A C 1
ATOM 781 O O . PRO A 1 102 ? 4.855 0.548 -5.277 1 97.62 102 PRO A O 1
ATOM 784 N N . SER A 1 103 ? 5.797 2.098 -3.994 1 97.56 103 SER A N 1
ATOM 785 C CA . SER A 1 103 ? 7 2.217 -4.812 1 97.56 103 SER A CA 1
ATOM 786 C C . SER A 1 103 ? 8.234 2.438 -3.947 1 97.56 103 SER A C 1
ATOM 788 O O . SER A 1 103 ? 8.141 2.979 -2.844 1 97.56 103 SER A O 1
ATOM 790 N N . LEU A 1 104 ? 9.383 1.968 -4.508 1 97.62 104 LEU A N 1
ATOM 791 C CA . LEU A 1 104 ? 10.641 2.188 -3.807 1 97.62 104 LEU A CA 1
ATOM 792 C C . LEU A 1 104 ? 10.922 3.678 -3.643 1 97.62 104 LEU A C 1
ATOM 794 O O . LEU A 1 104 ? 11.391 4.113 -2.588 1 97.62 104 LEU A O 1
ATOM 798 N N . SER A 1 105 ? 10.602 4.477 -4.645 1 96.94 105 SER A N 1
ATOM 799 C CA . SER A 1 105 ? 10.867 5.91 -4.594 1 96.94 105 SER A CA 1
ATOM 800 C C . SER A 1 105 ? 10.078 6.578 -3.475 1 96.94 105 SER A C 1
ATOM 802 O O . SER A 1 105 ? 10.617 7.406 -2.738 1 96.94 105 SER A O 1
ATOM 804 N N . LEU A 1 106 ? 8.867 6.207 -3.328 1 97.12 106 LEU A N 1
ATOM 805 C CA . LEU A 1 106 ? 8.031 6.785 -2.283 1 97.12 106 LEU A CA 1
ATOM 806 C C . LEU A 1 106 ? 8.539 6.402 -0.899 1 97.12 106 LEU A C 1
ATOM 808 O O . LEU A 1 106 ? 8.664 7.254 -0.019 1 97.12 106 LEU A O 1
ATOM 812 N N . LEU A 1 107 ? 8.836 5.152 -0.726 1 98.12 107 LEU A N 1
ATOM 813 C CA . LEU A 1 107 ? 9.273 4.684 0.586 1 98.12 107 LEU A CA 1
ATOM 814 C C . LEU A 1 107 ? 10.656 5.223 0.924 1 98.12 107 LEU A C 1
ATOM 816 O O . LEU A 1 107 ? 10.953 5.508 2.088 1 98.12 107 LEU A O 1
ATOM 820 N N . GLN A 1 108 ? 11.477 5.32 -0.071 1 97.62 108 GLN A N 1
ATOM 821 C CA . GLN A 1 108 ? 12.797 5.914 0.149 1 97.62 108 GLN A CA 1
ATOM 822 C C . GLN A 1 108 ? 12.68 7.391 0.509 1 97.62 108 GLN A C 1
ATOM 824 O O . GLN A 1 108 ? 13.398 7.883 1.383 1 97.62 108 GLN A O 1
ATOM 829 N N . PHE A 1 109 ? 11.836 8.102 -0.197 1 96.19 109 PHE A N 1
ATOM 830 C CA . PHE A 1 109 ? 11.562 9.5 0.121 1 96.19 109 PHE A CA 1
ATOM 831 C C . PHE A 1 109 ? 11.164 9.656 1.585 1 96.19 109 PHE A C 1
ATOM 833 O O . PHE A 1 109 ? 11.727 10.484 2.301 1 96.19 109 PHE A O 1
ATOM 840 N N . HIS A 1 110 ? 10.227 8.875 2.035 1 97.31 110 HIS A N 1
ATOM 841 C CA . HIS A 1 110 ? 9.742 8.906 3.41 1 97.31 110 HIS A CA 1
ATOM 842 C C . HIS A 1 110 ? 10.852 8.547 4.391 1 97.31 110 HIS A C 1
ATOM 844 O O . HIS A 1 110 ? 11.008 9.203 5.426 1 97.31 110 HIS A O 1
ATOM 850 N N . SER A 1 111 ? 11.594 7.496 4.098 1 97.88 111 SER A N 1
ATOM 851 C CA . SER A 1 111 ? 12.68 7.051 4.973 1 97.88 111 SER A CA 1
ATOM 852 C C . SER A 1 111 ? 13.75 8.125 5.117 1 97.88 111 SER A C 1
ATOM 854 O O . SER A 1 111 ? 14.281 8.336 6.207 1 97.88 111 SER A O 1
ATOM 856 N N . GLN A 1 112 ? 14.07 8.781 4.027 1 97.56 112 GLN A N 1
ATOM 857 C CA . GLN A 1 112 ? 15.062 9.852 4.062 1 97.56 112 GLN A CA 1
ATOM 858 C C . GLN A 1 112 ? 14.578 11.023 4.914 1 97.56 112 GLN A C 1
ATOM 860 O O . GLN A 1 112 ? 15.359 11.625 5.652 1 97.56 112 GLN A O 1
ATOM 865 N N . LEU A 1 113 ? 13.312 11.367 4.785 1 96.31 113 LEU A N 1
ATOM 866 C CA . LEU A 1 113 ? 12.758 12.414 5.637 1 96.31 113 LEU A CA 1
ATOM 867 C C . LEU A 1 113 ? 12.82 12.008 7.105 1 96.31 113 LEU A C 1
ATOM 869 O O . LEU A 1 113 ? 13.195 12.82 7.957 1 96.31 113 LEU A O 1
ATOM 873 N N . TYR A 1 114 ? 12.422 10.789 7.359 1 96.5 114 TYR A N 1
ATOM 874 C CA . TYR A 1 114 ? 12.484 10.25 8.711 1 96.5 114 TYR A CA 1
ATOM 875 C C . TYR A 1 114 ? 13.883 10.406 9.289 1 96.5 114 TYR A C 1
ATOM 877 O O . TYR A 1 114 ? 14.047 10.883 10.422 1 96.5 114 TYR A O 1
ATOM 885 N N . ASP A 1 115 ? 14.867 10.031 8.508 1 97.62 115 ASP A N 1
ATOM 886 C CA . ASP A 1 115 ? 16.25 10.125 8.953 1 97.62 115 ASP A CA 1
ATOM 887 C C . ASP A 1 115 ? 16.656 11.578 9.219 1 97.62 115 ASP A C 1
ATOM 889 O O . ASP A 1 115 ? 17.344 11.867 10.195 1 97.62 115 ASP A O 1
ATOM 893 N N . ALA A 1 116 ? 16.25 12.469 8.336 1 96.38 116 ALA A N 1
ATOM 894 C CA . ALA A 1 116 ? 16.547 13.891 8.492 1 96.38 116 ALA A CA 1
ATOM 895 C C . ALA A 1 116 ? 15.945 14.445 9.781 1 96.38 116 ALA A C 1
ATOM 897 O O . ALA A 1 116 ? 16.594 15.219 10.492 1 96.38 116 ALA A O 1
ATOM 898 N N . LEU A 1 117 ? 14.727 14.062 10.078 1 94.81 117 LEU A N 1
ATOM 899 C CA . LEU A 1 117 ? 14.039 14.516 11.281 1 94.81 117 LEU A CA 1
ATOM 900 C C . LEU A 1 117 ? 14.688 13.93 12.531 1 94.81 117 LEU A C 1
ATOM 902 O O . LEU A 1 117 ? 14.922 14.641 13.508 1 94.81 117 LEU A O 1
ATOM 906 N N . LYS A 1 118 ? 14.977 12.672 12.492 1 95.19 118 LYS A N 1
ATOM 907 C CA . LYS A 1 118 ? 15.586 11.969 13.625 1 95.19 118 LYS A CA 1
ATOM 908 C C . LYS A 1 118 ? 16.953 12.562 13.969 1 95.19 118 LYS A C 1
ATOM 910 O O . LYS A 1 118 ? 17.281 12.734 15.141 1 95.19 118 LYS A O 1
ATOM 915 N N . LYS A 1 119 ? 17.688 12.828 12.977 1 96.56 119 LYS A N 1
ATOM 916 C CA . LYS A 1 119 ? 19.016 13.406 13.156 1 96.56 119 LYS A CA 1
ATOM 917 C C . LYS A 1 119 ? 18.953 14.719 13.93 1 96.56 119 LYS A C 1
ATOM 919 O O . LYS A 1 119 ? 19.875 15.055 14.68 1 96.56 119 LYS A O 1
ATOM 924 N N . GLU A 1 120 ? 17.859 15.453 13.812 1 94.12 120 GLU A N 1
ATOM 925 C CA . GLU A 1 120 ? 17.703 16.75 14.469 1 94.12 120 GLU A CA 1
ATOM 926 C C . GLU A 1 120 ? 16.953 16.609 15.781 1 94.12 120 GLU A C 1
ATOM 928 O O . GLU A 1 120 ? 16.516 17.609 16.359 1 94.12 120 GLU A O 1
ATOM 933 N N . GLY A 1 121 ? 16.656 15.414 16.188 1 92.69 121 GLY A N 1
ATOM 934 C CA . GLY A 1 121 ? 16.094 15.156 17.5 1 92.69 121 GLY A CA 1
ATOM 935 C C . GLY A 1 121 ? 14.57 15.234 17.516 1 92.69 121 GLY A C 1
ATOM 936 O O . GLY A 1 121 ? 13.969 15.367 18.578 1 92.69 121 GLY A O 1
ATOM 937 N N . ILE A 1 122 ? 13.969 15.211 16.359 1 91.44 122 ILE A N 1
ATOM 938 C CA . ILE A 1 122 ? 12.516 15.234 16.312 1 91.44 122 ILE A CA 1
ATOM 939 C C . ILE A 1 122 ? 11.961 13.852 16.625 1 91.44 122 ILE A C 1
ATOM 941 O O . ILE A 1 122 ? 12.352 12.859 15.984 1 91.44 122 ILE A O 1
ATOM 945 N N . GLU A 1 123 ? 11.055 13.805 17.578 1 89.56 123 GLU A N 1
ATOM 946 C CA . GLU A 1 123 ? 10.422 12.539 17.922 1 89.56 123 GLU A CA 1
ATOM 947 C C . GLU A 1 123 ? 9.289 12.203 16.938 1 89.56 123 GLU A C 1
ATOM 949 O O . GLU A 1 123 ? 8.406 13.031 16.719 1 89.56 123 GLU A O 1
ATOM 954 N N . ILE A 1 124 ? 9.367 11.047 16.469 1 90.19 124 ILE A N 1
ATOM 955 C CA . ILE A 1 124 ? 8.367 10.586 15.508 1 90.19 124 ILE A CA 1
ATOM 956 C C . ILE A 1 124 ? 7.59 9.414 16.094 1 90.19 124 ILE A C 1
ATOM 958 O O . ILE A 1 124 ? 8.18 8.445 16.578 1 90.19 124 ILE A O 1
ATOM 962 N N . SER A 1 125 ? 6.277 9.555 16.031 1 90.88 125 SER A N 1
ATOM 963 C CA . SER A 1 125 ? 5.422 8.484 16.547 1 90.88 125 SER A CA 1
ATOM 964 C C . SER A 1 125 ? 5.598 7.203 15.742 1 90.88 125 SER A C 1
ATOM 966 O O . SER A 1 125 ? 6 7.246 14.578 1 90.88 125 SER A O 1
ATOM 968 N N . GLU A 1 126 ? 5.273 6.059 16.312 1 93.25 126 GLU A N 1
ATOM 969 C CA . GLU A 1 126 ? 5.492 4.738 15.734 1 93.25 126 GLU A CA 1
ATOM 970 C C . GLU A 1 126 ? 4.762 4.602 14.398 1 93.25 126 GLU A C 1
ATOM 972 O O . GLU A 1 126 ? 5.301 4.027 13.445 1 93.25 126 GLU A O 1
ATOM 977 N N . GLU A 1 127 ? 3.594 5.145 14.289 1 91.38 127 GLU A N 1
ATOM 978 C CA . GLU A 1 127 ? 2.75 4.949 13.109 1 91.38 127 GLU A CA 1
ATOM 979 C C . GLU A 1 127 ? 3.342 5.648 11.891 1 91.38 127 GLU A C 1
ATOM 981 O O . GLU A 1 127 ? 2.967 5.344 10.758 1 91.38 127 GLU A O 1
ATOM 986 N N . TYR A 1 128 ? 4.312 6.543 12.133 1 93.44 128 TYR A N 1
ATOM 987 C CA . TYR A 1 128 ? 4.902 7.277 11.016 1 93.44 128 TYR A CA 1
ATOM 988 C C . TYR A 1 128 ? 6.348 6.855 10.789 1 93.44 128 TYR A C 1
ATOM 990 O O . TYR A 1 128 ? 7.082 7.508 10.039 1 93.44 128 TYR A O 1
ATOM 998 N N . ARG A 1 129 ? 6.77 5.801 11.398 1 96.5 129 ARG A N 1
ATOM 999 C CA . ARG A 1 129 ? 8.109 5.273 11.18 1 96.5 129 ARG A CA 1
ATOM 1000 C C . ARG A 1 129 ? 8.148 4.3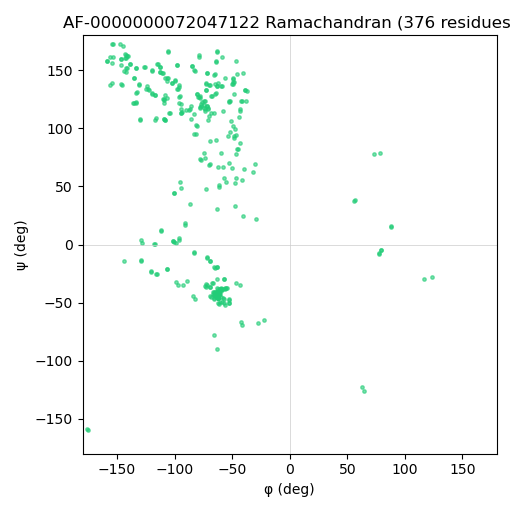63 9.953 1 96.5 129 ARG A C 1
ATOM 1002 O O . ARG A 1 129 ? 7.121 3.811 9.555 1 96.5 129 ARG A O 1
ATOM 1009 N N . PRO A 1 130 ? 9.406 4.289 9.336 1 96.38 130 PRO A N 1
ATOM 1010 C CA . PRO A 1 130 ? 9.539 3.311 8.258 1 96.38 130 PRO A CA 1
ATOM 1011 C C . PRO A 1 130 ? 9.023 1.926 8.648 1 96.38 130 PRO A C 1
ATOM 1013 O O . PRO A 1 130 ? 9.242 1.478 9.773 1 96.38 130 PRO A O 1
ATOM 1016 N N . ASP A 1 131 ? 8.289 1.227 7.742 1 94 131 ASP A N 1
ATOM 1017 C CA . ASP A 1 131 ? 7.719 -0.11 7.871 1 94 131 ASP A CA 1
ATOM 1018 C C . ASP A 1 131 ? 6.43 -0.077 8.688 1 94 131 ASP A C 1
ATOM 1020 O O . ASP A 1 131 ? 5.777 -1.107 8.867 1 94 131 ASP A O 1
ATOM 1024 N N . SER A 1 132 ? 6.055 1.072 9.234 1 95.31 132 SER A N 1
ATOM 1025 C CA . SER A 1 132 ? 4.773 1.231 9.914 1 95.31 132 SER A CA 1
ATOM 1026 C C . SER A 1 132 ? 3.879 2.229 9.188 1 95.31 132 SER A C 1
ATOM 1028 O O . SER A 1 132 ? 2.652 2.156 9.281 1 95.31 132 SER A O 1
ATOM 1030 N N . TRP A 1 133 ? 4.453 3.084 8.492 1 96.38 133 TRP A N 1
ATOM 1031 C CA . TRP A 1 133 ? 3.77 4.18 7.809 1 96.38 133 TRP A CA 1
ATOM 1032 C C . TRP A 1 133 ? 2.895 3.652 6.676 1 96.38 133 TRP A C 1
ATOM 1034 O O . TRP A 1 133 ? 3.344 2.844 5.859 1 96.38 133 TRP A O 1
ATOM 1044 N N . ILE A 1 134 ? 1.659 4.047 6.68 1 95.62 134 ILE A N 1
ATOM 1045 C CA . ILE A 1 134 ? 0.724 3.758 5.598 1 95.62 134 ILE A CA 1
ATOM 1046 C C . ILE A 1 134 ? 0.432 5.035 4.812 1 95.62 134 ILE A C 1
ATOM 1048 O O . ILE A 1 134 ? -0.293 5.91 5.289 1 95.62 134 ILE A O 1
ATOM 1052 N N . PRO A 1 135 ? 0.976 5.141 3.604 1 95.56 135 PRO A N 1
ATOM 1053 C CA . PRO A 1 135 ? 0.657 6.316 2.789 1 95.56 135 PRO A CA 1
ATOM 1054 C C . PRO A 1 135 ? -0.765 6.281 2.234 1 95.56 135 PRO A C 1
ATOM 1056 O O . PRO A 1 135 ? -1.211 5.246 1.735 1 95.56 135 PRO A O 1
ATOM 1059 N N . TYR A 1 136 ? -1.419 7.34 2.357 1 92.31 136 TYR A N 1
ATOM 1060 C CA . TYR A 1 136 ? -2.748 7.434 1.764 1 92.31 136 TYR A CA 1
ATOM 1061 C C . TYR A 1 136 ? -3.154 8.891 1.561 1 92.31 136 TYR A C 1
ATOM 1063 O O . TYR A 1 136 ? -2.572 9.789 2.164 1 92.31 136 TYR A O 1
ATOM 1071 N N . CYS A 1 137 ? -4.055 9.125 0.694 1 87 137 CYS A N 1
ATOM 1072 C CA . CYS A 1 137 ? -4.754 10.391 0.479 1 87 137 CYS A CA 1
ATOM 1073 C C . CYS A 1 137 ? -6.207 10.289 0.929 1 87 137 CYS A C 1
ATOM 1075 O O . CYS A 1 137 ? -7.02 9.617 0.287 1 87 137 CYS A O 1
ATOM 1077 N N . ALA A 1 138 ? -6.473 10.938 2.016 1 85.62 138 ALA A N 1
ATOM 1078 C CA . ALA A 1 138 ? -7.844 10.898 2.512 1 85.62 138 ALA A CA 1
ATOM 1079 C C . ALA A 1 138 ? -8.805 11.57 1.528 1 85.62 138 ALA A C 1
ATOM 1081 O O . ALA A 1 138 ? -8.539 12.672 1.049 1 85.62 138 ALA A O 1
ATOM 1082 N N . VAL A 1 139 ? -9.922 10.836 1.205 1 82.5 139 VAL A N 1
ATOM 1083 C CA . VAL A 1 139 ? -10.867 11.398 0.247 1 82.5 139 VAL A CA 1
ATOM 1084 C C . VAL A 1 139 ? -12.242 11.539 0.899 1 82.5 139 VAL A C 1
ATOM 1086 O O . VAL A 1 139 ? -13.094 12.281 0.403 1 82.5 139 VAL A O 1
ATOM 1089 N N . ALA A 1 140 ? -12.523 10.789 1.903 1 81 140 ALA A N 1
ATOM 1090 C CA . ALA A 1 140 ? -13.719 10.938 2.729 1 81 140 ALA A CA 1
ATOM 1091 C C . ALA A 1 140 ? -13.375 10.844 4.211 1 81 140 ALA A C 1
ATOM 1093 O O . ALA A 1 140 ? -12.789 9.859 4.664 1 81 140 ALA A O 1
ATOM 1094 N N . GLN A 1 141 ? -13.688 11.867 4.922 1 79.38 141 GLN A N 1
ATOM 1095 C CA . GLN A 1 141 ? -13.383 11.93 6.344 1 79.38 141 GLN A CA 1
ATOM 1096 C C . GLN A 1 141 ? -14.656 12.07 7.176 1 79.38 141 GLN A C 1
ATOM 1098 O O . GLN A 1 141 ? -15.641 12.641 6.715 1 79.38 141 GLN A O 1
ATOM 1103 N N . ASP A 1 142 ? -14.609 11.516 8.383 1 79.31 142 ASP A N 1
ATOM 1104 C CA . ASP A 1 142 ? -15.734 11.586 9.32 1 79.31 142 ASP A CA 1
ATOM 1105 C C . ASP A 1 142 ? -17 11.008 8.695 1 79.31 142 ASP A C 1
ATOM 1107 O O . ASP A 1 142 ? -18.078 11.602 8.805 1 79.31 142 ASP A O 1
ATOM 1111 N N . VAL A 1 143 ? -16.859 9.984 7.965 1 81 143 VAL A N 1
ATOM 1112 C CA . VAL A 1 143 ? -18 9.281 7.375 1 81 143 VAL A CA 1
ATOM 1113 C C . VAL A 1 143 ? -18.75 8.531 8.461 1 81 143 VAL A C 1
ATOM 1115 O O . VAL A 1 143 ? -18.172 7.738 9.211 1 81 143 VAL A O 1
ATOM 1118 N N . PRO A 1 144 ? -20.031 8.914 8.617 1 81.25 144 PRO A N 1
ATOM 1119 C CA . PRO A 1 144 ? -20.781 8.109 9.578 1 81.25 144 PRO A CA 1
ATOM 1120 C C . PRO A 1 144 ? -20.641 6.609 9.344 1 81.25 144 PRO A C 1
ATOM 1122 O O . PRO A 1 144 ? -20.594 6.168 8.188 1 81.25 144 PRO A O 1
ATOM 1125 N N . LYS A 1 145 ? -20.594 5.906 10.422 1 83.25 145 LYS A N 1
ATOM 1126 C CA . LYS A 1 145 ? -20.375 4.465 10.359 1 83.25 145 LYS A CA 1
ATOM 1127 C C . LYS A 1 145 ? -21.438 3.797 9.469 1 83.25 145 LYS A C 1
ATOM 1129 O O . LYS A 1 145 ? -21.109 2.891 8.695 1 83.25 145 LYS A O 1
ATOM 1134 N N . ALA A 1 146 ? -22.609 4.301 9.562 1 82.88 146 ALA A N 1
ATOM 1135 C CA . ALA A 1 146 ? -23.734 3.703 8.836 1 82.88 146 ALA A CA 1
ATOM 1136 C C . ALA A 1 146 ? -23.625 3.967 7.34 1 82.88 146 ALA A C 1
ATOM 1138 O O . ALA A 1 146 ? -24.281 3.309 6.535 1 82.88 146 ALA A O 1
ATOM 1139 N N . ARG A 1 147 ? -22.75 4.82 6.945 1 86.62 147 ARG A N 1
ATOM 1140 C CA . ARG A 1 147 ? -22.703 5.238 5.547 1 86.62 147 ARG A CA 1
ATOM 1141 C C . ARG A 1 147 ? -21.375 4.848 4.902 1 86.62 147 ARG A C 1
ATOM 1143 O O . ARG A 1 147 ? -21.156 5.086 3.711 1 86.62 147 ARG A O 1
ATOM 1150 N N . ILE A 1 148 ? -20.547 4.254 5.609 1 88.38 148 ILE A N 1
ATOM 1151 C CA . ILE A 1 148 ? -19.203 3.994 5.125 1 88.38 148 ILE A CA 1
ATOM 1152 C C . ILE A 1 148 ? -19.25 3.025 3.945 1 88.38 148 ILE A C 1
ATOM 1154 O O . ILE A 1 148 ? -18.469 3.148 2.996 1 88.38 148 ILE A O 1
ATOM 1158 N N . GLY A 1 149 ? -20.078 2.016 4.023 1 86.88 149 GLY A N 1
ATOM 1159 C CA . GLY A 1 149 ? -20.234 1.096 2.906 1 86.88 149 GLY A CA 1
ATOM 1160 C C . GLY A 1 149 ? -20.672 1.782 1.624 1 86.88 149 GLY A C 1
ATOM 1161 O O . GLY A 1 149 ? -20.125 1.506 0.552 1 86.88 149 GLY A O 1
ATOM 1162 N N . GLU A 1 150 ? -21.625 2.613 1.746 1 85.06 150 GLU A N 1
ATOM 1163 C CA . GLU A 1 150 ? -22.109 3.377 0.599 1 85.06 150 GLU A CA 1
ATOM 1164 C C . GLU A 1 150 ? -21.016 4.273 0.033 1 85.06 150 GLU A C 1
ATOM 1166 O O . GLU A 1 150 ? -20.828 4.352 -1.184 1 85.06 150 GLU A O 1
ATOM 1171 N N . ALA A 1 151 ? -20.344 4.945 0.907 1 86.88 151 ALA A N 1
ATOM 1172 C CA . ALA A 1 151 ? -19.25 5.82 0.49 1 86.88 151 ALA A CA 1
ATOM 1173 C C . ALA A 1 151 ? -18.172 5.031 -0.247 1 86.88 151 ALA A C 1
ATOM 1175 O O . ALA A 1 151 ? -17.625 5.496 -1.255 1 86.88 151 ALA A O 1
ATOM 1176 N N . PHE A 1 152 ? -17.922 3.891 0.245 1 89.5 152 PHE A N 1
ATOM 1177 C CA . PHE A 1 152 ? -16.938 3.023 -0.39 1 89.5 152 PHE A CA 1
ATOM 1178 C C . PHE A 1 152 ? -17.375 2.664 -1.808 1 89.5 152 PHE A C 1
ATOM 1180 O O . PHE A 1 152 ? -16.562 2.686 -2.732 1 89.5 152 PHE A O 1
ATOM 1187 N N . CYS A 1 153 ? -18.578 2.34 -2.004 1 85.69 153 CYS A N 1
ATOM 1188 C CA . CYS A 1 153 ? -19.094 1.977 -3.318 1 85.69 153 CYS A CA 1
ATOM 1189 C C . CYS A 1 153 ? -18.969 3.141 -4.293 1 85.69 153 CYS A C 1
ATOM 1191 O O . CYS A 1 153 ? -18.641 2.941 -5.461 1 85.69 153 CYS A O 1
ATOM 1193 N N . VAL A 1 154 ? -19.25 4.289 -3.785 1 82.19 154 VAL A N 1
ATOM 1194 C CA . VAL A 1 154 ? -19.141 5.48 -4.625 1 82.19 154 VAL A CA 1
ATOM 1195 C C . VAL A 1 154 ? -17.688 5.66 -5.086 1 82.19 154 VAL A C 1
ATOM 1197 O O . VAL A 1 154 ? -17.438 5.957 -6.258 1 82.19 154 VAL A O 1
ATOM 1200 N N . LEU A 1 155 ? -16.766 5.465 -4.23 1 84.25 155 LEU A N 1
ATOM 1201 C CA . LEU A 1 155 ? -15.359 5.652 -4.555 1 84.25 155 LEU A CA 1
ATOM 1202 C C . LEU A 1 155 ? -14.891 4.609 -5.566 1 84.25 155 LEU A C 1
ATOM 1204 O O . LEU A 1 155 ? -14.008 4.883 -6.383 1 84.25 155 LEU A O 1
ATOM 1208 N N . ARG A 1 156 ? -15.461 3.457 -5.469 1 86.56 156 ARG A N 1
ATOM 1209 C CA . ARG A 1 156 ? -15.078 2.396 -6.395 1 86.56 156 ARG A CA 1
ATOM 1210 C C . ARG A 1 156 ? -15.422 2.773 -7.832 1 86.56 156 ARG A C 1
ATOM 1212 O O . ARG A 1 156 ? -14.898 2.184 -8.781 1 86.56 156 ARG A O 1
ATOM 1219 N N . ASP A 1 157 ? -16.266 3.682 -8.039 1 80.19 157 ASP A N 1
ATOM 1220 C CA . ASP A 1 157 ? -16.688 4.094 -9.375 1 80.19 157 ASP A CA 1
ATOM 1221 C C . ASP A 1 157 ? -15.695 5.098 -9.969 1 80.19 157 ASP A C 1
ATOM 1223 O O . ASP A 1 157 ? -15.789 5.449 -11.148 1 80.19 157 ASP A O 1
ATOM 1227 N N . LEU A 1 158 ? -14.773 5.496 -9.125 1 75.75 158 LEU A N 1
ATOM 1228 C CA . LEU A 1 158 ? -13.734 6.387 -9.633 1 75.75 158 LEU A CA 1
ATOM 1229 C C . LEU A 1 158 ? -12.875 5.68 -10.68 1 75.75 158 LEU A C 1
ATOM 1231 O O . LEU A 1 158 ? -12.664 4.469 -10.594 1 75.75 158 LEU A O 1
ATOM 1235 N N . LYS A 1 159 ? -12.445 6.484 -11.633 1 80 159 LYS A N 1
ATOM 1236 C CA . LYS A 1 159 ? -11.484 5.965 -12.602 1 80 159 LYS A CA 1
ATOM 1237 C C . LYS A 1 159 ? -10.062 6.004 -12.039 1 80 159 LYS A C 1
ATOM 1239 O O . LYS A 1 159 ? -9.461 7.074 -11.945 1 80 159 LYS A O 1
ATOM 1244 N N . LEU A 1 160 ? -9.648 4.914 -11.656 1 82.81 160 LEU A N 1
ATOM 1245 C CA . LEU A 1 160 ? -8.289 4.766 -11.148 1 82.81 160 LEU A CA 1
ATOM 1246 C C . LEU A 1 160 ? -7.449 3.906 -12.086 1 82.81 160 LEU A C 1
ATOM 1248 O O . LEU A 1 160 ? -7.992 3.117 -12.867 1 82.81 160 LEU A O 1
ATOM 1252 N N . PRO A 1 161 ? -6.09 4.051 -12.156 1 86.81 161 PRO A N 1
ATOM 1253 C CA . PRO A 1 161 ? -5.316 4.918 -11.266 1 86.81 161 PRO A CA 1
ATOM 1254 C C . PRO A 1 161 ? -5.32 6.379 -11.711 1 86.81 161 PRO A C 1
ATOM 1256 O O . PRO A 1 161 ? -5.504 6.664 -12.898 1 86.81 161 PRO A O 1
ATOM 1259 N N . VAL A 1 162 ? -5.234 7.242 -10.773 1 81 162 VAL A N 1
ATOM 1260 C CA . VAL A 1 162 ? -4.875 8.641 -11.008 1 81 162 VAL A CA 1
ATOM 1261 C C . VAL A 1 162 ? -3.371 8.82 -10.797 1 81 162 VAL A C 1
ATOM 1263 O O . VAL A 1 162 ? -2.842 8.516 -9.734 1 81 162 VAL A O 1
ATOM 1266 N N . THR A 1 163 ? -2.764 9.273 -11.875 1 83.25 163 THR A N 1
ATOM 1267 C CA . THR A 1 163 ? -1.312 9.398 -11.82 1 83.25 163 THR A CA 1
ATOM 1268 C C . THR A 1 163 ? -0.892 10.859 -11.797 1 83.25 163 THR A C 1
ATOM 1270 O O . THR A 1 163 ? -1.599 11.719 -12.328 1 83.25 163 THR A O 1
ATOM 1273 N N . GLY A 1 164 ? 0.216 11.086 -11.094 1 82.69 164 GLY A N 1
ATOM 1274 C CA . GLY A 1 164 ? 0.795 12.414 -11.008 1 82.69 164 GLY A CA 1
ATOM 1275 C C . GLY A 1 164 ? 2.107 12.445 -10.25 1 82.69 164 GLY A C 1
ATOM 1276 O O . GLY A 1 164 ? 2.807 11.438 -10.164 1 82.69 164 GLY A O 1
ATOM 1277 N N . TYR A 1 165 ? 2.412 13.688 -9.789 1 84.06 165 TYR A N 1
ATOM 1278 C CA . TYR A 1 165 ? 3.645 13.906 -9.039 1 84.06 165 TYR A CA 1
ATOM 1279 C C . TYR A 1 165 ? 3.377 14.68 -7.758 1 84.06 165 TYR A C 1
ATOM 1281 O O . TYR A 1 165 ? 2.527 15.57 -7.73 1 84.06 165 TYR A O 1
ATOM 1289 N N . ALA A 1 166 ? 4.008 14.242 -6.727 1 85.31 166 ALA A N 1
ATOM 1290 C CA . ALA A 1 166 ? 4.168 15.156 -5.602 1 85.31 166 ALA A CA 1
ATOM 1291 C C . ALA A 1 166 ? 5.25 16.188 -5.887 1 85.31 166 ALA A C 1
ATOM 1293 O O . ALA A 1 166 ? 6.406 15.844 -6.121 1 85.31 166 ALA A O 1
ATOM 1294 N N . MET A 1 167 ? 4.84 17.422 -5.816 1 81.69 167 MET A N 1
ATOM 1295 C CA . MET A 1 167 ? 5.734 18.484 -6.277 1 81.69 167 MET A CA 1
ATOM 1296 C C . MET A 1 167 ? 6.309 19.266 -5.098 1 81.69 167 MET A C 1
ATOM 1298 O O . MET A 1 167 ? 7.316 19.953 -5.238 1 81.69 167 MET A O 1
ATOM 1302 N N . ASP A 1 168 ? 5.629 19.172 -3.99 1 85.38 168 ASP A N 1
ATOM 1303 C CA . ASP A 1 168 ? 6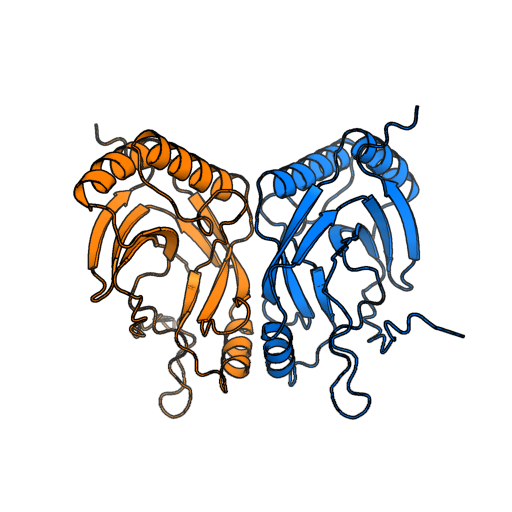.059 19.953 -2.84 1 85.38 168 ASP A CA 1
ATOM 1304 C C . ASP A 1 168 ? 5.871 19.172 -1.54 1 85.38 168 ASP A C 1
ATOM 1306 O O . ASP A 1 168 ? 5.219 18.125 -1.523 1 85.38 168 ASP A O 1
ATOM 1310 N N . ILE A 1 169 ? 6.578 19.625 -0.592 1 89.56 169 ILE A N 1
ATOM 1311 C CA . ILE A 1 169 ? 6.426 19.188 0.79 1 89.56 169 ILE A CA 1
ATOM 1312 C C . ILE A 1 169 ? 6.164 20.391 1.691 1 89.56 169 ILE A C 1
ATOM 1314 O O . ILE A 1 169 ? 6.766 21.453 1.51 1 89.56 169 ILE A O 1
ATOM 1318 N N . GLY A 1 170 ? 5.203 20.25 2.615 1 84.56 170 GLY A N 1
ATOM 1319 C CA . GLY A 1 170 ? 4.871 21.375 3.463 1 84.56 170 GLY A CA 1
ATOM 1320 C C . GLY A 1 170 ? 4.438 20.969 4.859 1 84.56 170 GLY A C 1
ATOM 1321 O O . GLY A 1 170 ? 4.398 19.781 5.18 1 84.56 170 GLY A O 1
ATOM 1322 N N . LEU A 1 171 ? 4.301 22.016 5.664 1 85.69 171 LEU A N 1
ATOM 1323 C CA . LEU A 1 171 ? 3.785 21.875 7.02 1 85.69 171 LEU A CA 1
ATOM 1324 C C . LEU A 1 171 ? 2.393 22.484 7.145 1 85.69 171 LEU A C 1
ATOM 1326 O O . LEU A 1 171 ? 2.178 23.625 6.746 1 85.69 171 LEU A O 1
ATOM 1330 N N . VAL A 1 172 ? 1.475 21.625 7.633 1 79.75 172 VAL A N 1
ATOM 1331 C CA . VAL A 1 172 ? 0.099 22.062 7.82 1 79.75 172 VAL A CA 1
ATOM 1332 C C . VAL A 1 172 ? -0.295 21.938 9.289 1 79.75 172 VAL A C 1
ATOM 1334 O O . VAL A 1 172 ? 0.011 20.922 9.93 1 79.75 172 VAL A O 1
ATOM 1337 N N . GLU A 1 173 ? -0.821 22.953 9.828 1 78 173 GLU A N 1
ATOM 1338 C CA . GLU A 1 173 ? -1.408 22.938 11.164 1 78 173 GLU A CA 1
ATOM 1339 C C . GLU A 1 173 ? -2.916 22.719 11.102 1 78 173 GLU A C 1
ATOM 1341 O O . GLU A 1 173 ? -3.596 23.25 10.234 1 78 173 GLU A O 1
ATOM 1346 N N . PHE A 1 174 ? -3.322 21.859 12.039 1 69.12 174 PHE A N 1
ATOM 1347 C CA . PHE A 1 174 ? -4.75 21.562 12.047 1 69.12 174 PHE A CA 1
ATOM 1348 C C . PHE A 1 174 ? -5.441 22.266 13.211 1 69.12 174 PHE A C 1
ATOM 1350 O O . PHE A 1 174 ? -4.883 22.344 14.312 1 69.12 174 PHE A O 1
ATOM 1357 N N . SER A 1 175 ? -6.57 22.688 12.984 1 68 175 SER A N 1
ATOM 1358 C CA . SER A 1 175 ? -7.582 23.297 13.844 1 68 175 SER A CA 1
ATOM 1359 C C . SER A 1 175 ? -7.199 24.719 14.219 1 68 175 SER A C 1
ATOM 1361 O O . SER A 1 175 ? -6.582 24.953 15.266 1 68 175 SER A O 1
ATOM 1363 N N . PRO A 1 176 ? -7.387 25.531 13.375 1 69.56 176 PRO A N 1
ATOM 1364 C CA . PRO A 1 176 ? -7.84 25.422 11.992 1 69.56 176 PRO A CA 1
ATOM 1365 C C . PRO A 1 176 ? -6.73 24.984 11.039 1 69.56 176 PRO A C 1
ATOM 1367 O O . PRO A 1 176 ? -5.551 25.016 11.398 1 69.56 176 PRO A O 1
ATOM 1370 N N . VAL A 1 177 ? -7.172 24.5 9.891 1 69 177 VAL A N 1
ATOM 1371 C CA . VAL A 1 177 ? -6.176 24.062 8.922 1 69 177 VAL A CA 1
ATOM 1372 C C . VAL A 1 177 ? -5.445 25.281 8.344 1 69 177 VAL A C 1
ATOM 1374 O O . VAL A 1 177 ? -6.074 26.188 7.812 1 69 177 VAL A O 1
ATOM 1377 N N . ARG A 1 178 ? -4.109 25.359 8.602 1 75.56 178 ARG A N 1
ATOM 1378 C CA . ARG A 1 178 ? -3.244 26.406 8.07 1 75.56 178 ARG A CA 1
ATOM 1379 C C . ARG A 1 178 ? -1.956 25.812 7.508 1 75.56 178 ARG A C 1
ATOM 1381 O O . ARG A 1 178 ? -1.292 25.016 8.172 1 75.56 178 ARG A O 1
ATOM 1388 N N . GLU A 1 179 ? -1.794 26.125 6.223 1 78.5 179 GLU A N 1
ATOM 1389 C CA . GLU A 1 179 ? -0.484 25.797 5.672 1 78.5 179 GLU A CA 1
ATOM 1390 C C . GLU A 1 179 ? 0.587 26.766 6.172 1 78.5 179 GLU A C 1
ATOM 1392 O O . GLU A 1 179 ? 0.504 27.969 5.93 1 78.5 179 GLU A O 1
ATOM 1397 N N . LEU A 1 180 ? 1.567 26.359 6.895 1 82.88 180 LEU A N 1
ATOM 1398 C CA . LEU A 1 180 ? 2.6 27.219 7.473 1 82.88 180 LEU A CA 1
ATOM 1399 C C . LEU A 1 180 ? 3.707 27.484 6.461 1 82.88 180 LEU A C 1
ATOM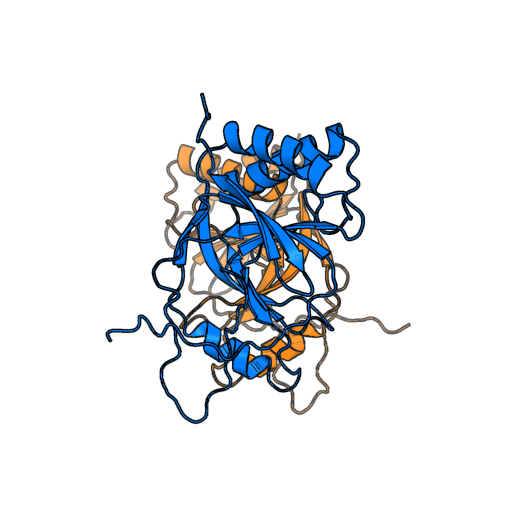 1401 O O . LEU A 1 180 ? 4.172 28.625 6.34 1 82.88 180 LEU A O 1
ATOM 1405 N N . PHE A 1 181 ? 4.168 26.516 5.754 1 83.31 181 PHE A N 1
ATOM 1406 C CA . PHE A 1 181 ? 5.129 26.656 4.664 1 83.31 181 PHE A CA 1
ATOM 1407 C C . PHE A 1 181 ? 5.02 25.484 3.693 1 83.31 181 PHE A C 1
ATOM 1409 O O . PHE A 1 181 ? 4.398 24.469 4.008 1 83.31 181 PHE A O 1
ATOM 1416 N N . SER A 1 182 ? 5.527 25.641 2.523 1 85.25 182 SER A N 1
ATOM 1417 C CA . SER A 1 182 ? 5.68 24.625 1.484 1 85.25 182 SER A CA 1
ATOM 1418 C C . SER A 1 182 ? 6.941 24.859 0.663 1 85.25 182 SER A C 1
ATOM 1420 O O . SER A 1 182 ? 7.273 26 0.342 1 85.25 182 SER A O 1
ATOM 1422 N N . PHE A 1 183 ? 7.641 23.797 0.366 1 89.56 183 PHE A N 1
ATOM 1423 C CA . PHE A 1 183 ? 8.844 23.875 -0.454 1 89.56 183 PHE A CA 1
ATOM 1424 C C . PHE A 1 183 ? 8.719 22.969 -1.675 1 89.56 183 PHE A C 1
ATOM 1426 O O . PHE A 1 183 ? 8.312 21.812 -1.559 1 89.56 183 PHE A O 1
ATOM 1433 N N . VAL A 1 184 ? 9.062 23.469 -2.803 1 87.75 184 VAL A N 1
ATOM 1434 C CA . VAL A 1 184 ? 9.094 22.688 -4.031 1 87.75 184 VAL A CA 1
ATOM 1435 C C . VAL A 1 184 ? 10.25 21.688 -3.975 1 87.75 184 VAL A C 1
ATOM 1437 O O . VAL A 1 184 ? 11.344 22.016 -3.512 1 87.75 184 VAL A O 1
ATOM 1440 N N . LEU A 1 185 ? 9.93 20.5 -4.41 1 89.56 185 LEU A N 1
ATOM 1441 C CA . LEU A 1 185 ? 10.977 19.5 -4.457 1 89.56 185 LEU A CA 1
ATOM 1442 C C . LEU A 1 185 ? 11.961 19.781 -5.582 1 89.56 185 LEU A C 1
ATOM 1444 O O . LEU A 1 185 ? 11.562 19.984 -6.73 1 89.56 185 LEU A O 1
ATOM 1448 N N . GLY A 1 186 ? 13.297 19.609 -5.367 1 84.25 186 GLY A N 1
ATOM 1449 C CA . GLY A 1 186 ? 14.352 19.766 -6.355 1 84.25 186 GLY A CA 1
ATOM 1450 C C . GLY A 1 186 ? 14.695 21.219 -6.645 1 84.25 186 GLY A C 1
ATOM 1451 O O . GLY A 1 186 ? 15.414 21.516 -7.602 1 84.25 186 GLY A O 1
ATOM 1452 N N . ASN A 1 187 ? 13.992 22.188 -6.152 1 65.94 187 ASN A N 1
ATOM 1453 C CA . ASN A 1 187 ? 14.367 23.562 -6.445 1 65.94 187 ASN A CA 1
ATOM 1454 C C . ASN A 1 187 ? 15.555 24.016 -5.594 1 65.94 187 ASN A C 1
ATOM 1456 O O . ASN A 1 187 ? 15.438 24.125 -4.371 1 65.94 187 ASN A O 1
ATOM 1460 N N . SER A 1 188 ? 16.781 23.562 -5.875 1 51.88 188 SER A N 1
ATOM 1461 C CA . SER A 1 188 ? 17.953 24.156 -5.242 1 51.88 188 SER A CA 1
ATOM 1462 C C . SER A 1 188 ? 17.891 25.688 -5.281 1 51.88 188 SER A C 1
ATOM 1464 O O . SER A 1 188 ? 17.719 26.281 -6.352 1 51.88 188 SER A O 1
ATOM 1466 N N . VAL A 1 189 ? 17.172 26.328 -4.367 1 44.12 189 VAL A N 1
ATOM 1467 C CA . VAL A 1 189 ? 17.391 27.766 -4.309 1 44.12 189 VAL A CA 1
ATOM 1468 C C . VAL A 1 189 ? 18.891 28.062 -4.277 1 44.12 189 VAL A C 1
ATOM 1470 O O . VAL A 1 189 ? 19.609 27.547 -3.43 1 44.12 189 VAL A O 1
ATOM 1473 N N . GLU A 1 190 ? 19.453 28.281 -5.43 1 37.19 190 GLU A N 1
ATOM 1474 C CA . GLU A 1 190 ? 20.656 29.094 -5.312 1 37.19 190 GLU A CA 1
ATOM 1475 C C . GLU A 1 190 ? 20.391 30.375 -4.539 1 37.19 190 GLU A C 1
ATOM 1477 O O . GLU A 1 190 ? 19.328 30.984 -4.68 1 37.19 190 GLU A O 1
ATOM 1482 N N . MET B 1 1 ? -12.219 -21.078 26.281 1 16.17 1 MET B N 1
ATOM 1483 C CA . MET B 1 1 ? -10.898 -20.797 25.734 1 16.17 1 MET B CA 1
ATOM 1484 C C . MET B 1 1 ? -10.922 -20.844 24.203 1 16.17 1 MET B C 1
ATOM 1486 O O . MET B 1 1 ? -10.883 -21.922 23.609 1 16.17 1 MET B O 1
ATOM 1490 N N . HIS B 1 2 ? -11.93 -20.266 23.625 1 15.95 2 HIS B N 1
ATOM 1491 C CA . HIS B 1 2 ? -12.727 -20.516 22.422 1 15.95 2 HIS B CA 1
ATOM 1492 C C . HIS B 1 2 ? -11.93 -20.219 21.156 1 15.95 2 HIS B C 1
ATOM 1494 O O . HIS B 1 2 ? -11.234 -19.203 21.078 1 15.95 2 HIS B O 1
ATOM 1500 N N . ASP B 1 3 ? -11.516 -21.312 20.438 1 15.96 3 ASP B N 1
ATOM 1501 C CA . ASP B 1 3 ? -10.625 -21.641 19.328 1 15.96 3 ASP B CA 1
ATOM 1502 C C . ASP B 1 3 ? -11.039 -20.891 18.062 1 15.96 3 ASP B C 1
ATOM 1504 O O . ASP B 1 3 ? -12.195 -20.984 17.641 1 15.96 3 ASP B O 1
ATOM 1508 N N . VAL B 1 4 ? -10.703 -19.734 18.016 1 19.8 4 VAL B N 1
ATOM 1509 C CA . VAL B 1 4 ? -11.07 -18.875 16.906 1 19.8 4 VAL B CA 1
ATOM 1510 C C . VAL B 1 4 ? -10.719 -19.562 15.586 1 19.8 4 VAL B C 1
ATOM 1512 O O . VAL B 1 4 ? -9.547 -19.75 15.266 1 19.8 4 VAL B O 1
ATOM 1515 N N . ARG B 1 5 ? -11.445 -20.734 15.281 1 21 5 ARG B N 1
ATOM 1516 C CA . ARG B 1 5 ? -11.266 -21.562 14.086 1 21 5 ARG B CA 1
ATOM 1517 C C . ARG B 1 5 ? -11.633 -20.781 12.828 1 21 5 ARG B C 1
ATOM 1519 O O . ARG B 1 5 ? -12.695 -20.156 12.766 1 21 5 ARG B O 1
ATOM 1526 N N . PHE B 1 6 ? -10.695 -20.156 12.297 1 23.69 6 PHE B N 1
ATOM 1527 C CA . PHE B 1 6 ? -10.711 -19.641 10.938 1 23.69 6 PHE B CA 1
ATOM 1528 C C . PHE B 1 6 ? -11.328 -20.641 9.977 1 23.69 6 PHE B C 1
ATOM 1530 O O . PHE B 1 6 ? -10.797 -21.734 9.781 1 23.69 6 PHE B O 1
ATOM 1537 N N . LEU B 1 7 ? -12.539 -21.109 10.211 1 23.47 7 LEU B N 1
ATOM 1538 C CA . LEU B 1 7 ? -13.125 -22.062 9.266 1 23.47 7 LEU B CA 1
ATOM 1539 C C . LEU B 1 7 ? -13.047 -21.531 7.84 1 23.47 7 LEU B C 1
ATOM 1541 O O . LEU B 1 7 ? -13.453 -20.406 7.574 1 23.47 7 LEU B O 1
ATOM 1545 N N . GLY B 1 8 ? -12.078 -21.875 7 1 25.05 8 GLY B N 1
ATOM 1546 C CA . GLY B 1 8 ? -11.531 -21.969 5.656 1 25.05 8 GLY B CA 1
ATOM 1547 C C . GLY B 1 8 ? -12.586 -22.125 4.586 1 25.05 8 GLY B C 1
ATOM 1548 O O . GLY B 1 8 ? -12.883 -23.234 4.152 1 25.05 8 GLY B O 1
ATOM 1549 N N . ASN B 1 9 ? -13.852 -21.719 4.863 1 24.12 9 ASN B N 1
ATOM 1550 C CA . ASN B 1 9 ? -14.703 -22.031 3.719 1 24.12 9 ASN B CA 1
ATOM 1551 C C . ASN B 1 9 ? -14.195 -21.359 2.449 1 24.12 9 ASN B C 1
ATOM 1553 O O . ASN B 1 9 ? -13.797 -20.188 2.479 1 24.12 9 ASN B O 1
ATOM 1557 N N . HIS B 1 10 ? -13.781 -22.156 1.513 1 24.94 10 HIS B N 1
ATOM 1558 C CA . HIS B 1 10 ? -13.078 -22.109 0.234 1 24.94 10 HIS B CA 1
ATOM 1559 C C . HIS B 1 10 ? -13.852 -21.281 -0.785 1 24.94 10 HIS B C 1
ATOM 1561 O O . HIS B 1 10 ? -15.008 -21.578 -1.092 1 24.94 10 HIS B O 1
ATOM 1567 N N . LEU B 1 11 ? -14.25 -20.062 -0.434 1 26.67 11 LEU B N 1
ATOM 1568 C CA . LEU B 1 11 ? -14.797 -19.422 -1.623 1 26.67 11 LEU B CA 1
ATOM 1569 C C . LEU B 1 11 ? -13.906 -19.672 -2.838 1 26.67 11 LEU B C 1
ATOM 1571 O O . LEU B 1 11 ? -12.688 -19.5 -2.77 1 26.67 11 LEU B O 1
ATOM 1575 N N . ASN B 1 12 ? -14.422 -20.453 -3.705 1 25.92 12 ASN B N 1
ATOM 1576 C CA . ASN B 1 12 ? -13.836 -20.859 -4.977 1 25.92 12 ASN B CA 1
ATOM 1577 C C . ASN B 1 12 ? -13.5 -19.656 -5.855 1 25.92 12 ASN B C 1
ATOM 1579 O O . ASN B 1 12 ? -14.391 -18.906 -6.242 1 25.92 12 ASN B O 1
ATOM 1583 N N . VAL B 1 13 ? -12.703 -18.781 -5.328 1 28.69 13 VAL B N 1
ATOM 1584 C CA . VAL B 1 13 ? -12.195 -17.812 -6.293 1 28.69 13 VAL B CA 1
ATOM 1585 C C . VAL B 1 13 ? -11.797 -18.531 -7.586 1 28.69 13 VAL B C 1
ATOM 1587 O O . VAL B 1 13 ? -10.914 -19.375 -7.578 1 28.69 13 VAL B O 1
ATOM 1590 N N . VAL B 1 14 ? -12.844 -18.625 -8.383 1 29.12 14 VAL B N 1
ATOM 1591 C CA . VAL B 1 14 ? -12.492 -19.141 -9.703 1 29.12 14 VAL B CA 1
ATOM 1592 C C . VAL B 1 14 ? -11.523 -18.172 -10.391 1 29.12 14 VAL B C 1
ATOM 1594 O O . VAL B 1 14 ? -11.883 -17.047 -10.695 1 29.12 14 VAL B O 1
ATOM 1597 N N . GLU B 1 15 ? -10.391 -18.094 -9.828 1 39.75 15 GLU B N 1
ATOM 1598 C CA . GLU B 1 15 ? -9.359 -17.391 -10.586 1 39.75 15 GLU B CA 1
ATOM 1599 C C . GLU B 1 15 ? -9.242 -17.938 -12 1 39.75 15 GLU B C 1
ATOM 1601 O O . GLU B 1 15 ? -9.477 -19.125 -12.234 1 39.75 15 GLU B O 1
ATOM 1606 N N . PRO B 1 16 ? -9.398 -17.031 -13 1 38.25 16 PRO B N 1
ATOM 1607 C CA . PRO B 1 16 ? -9.102 -17.625 -14.305 1 38.25 16 PRO B CA 1
ATOM 1608 C C . PRO B 1 16 ? -7.887 -18.562 -14.273 1 38.25 16 PRO B C 1
ATOM 1610 O O . PRO B 1 16 ? -7.035 -18.438 -13.391 1 38.25 16 PRO B O 1
ATOM 1613 N N . PRO B 1 17 ? -7.992 -19.531 -15.102 1 40.91 17 PRO B N 1
ATOM 1614 C CA . PRO B 1 17 ? -6.84 -20.438 -15.258 1 40.91 17 PRO B CA 1
ATOM 1615 C C . PRO B 1 17 ? -5.527 -19.672 -15.438 1 40.91 17 PRO B C 1
ATOM 1617 O O . PRO B 1 17 ? -5.488 -18.656 -16.141 1 40.91 17 PRO B O 1
ATOM 1620 N N . GLY B 1 18 ? -4.738 -19.516 -14.414 1 47.41 18 GLY B N 1
ATOM 1621 C CA . GLY B 1 18 ? -3.404 -18.938 -14.461 1 47.41 18 GLY B CA 1
ATOM 1622 C C . GLY B 1 18 ? -2.506 -19.406 -13.336 1 47.41 18 GLY B C 1
ATOM 1623 O O . GLY B 1 18 ? -2.877 -20.312 -12.57 1 47.41 18 GLY B O 1
ATOM 1624 N N . ILE B 1 19 ? -1.338 -19.328 -13.578 1 39.16 19 ILE B N 1
ATOM 1625 C CA . ILE B 1 19 ? -0.308 -19.672 -12.609 1 39.16 19 ILE B CA 1
ATOM 1626 C C . ILE B 1 19 ? 0.149 -18.422 -11.867 1 39.16 19 ILE B C 1
ATOM 1628 O O . ILE B 1 19 ? 0.454 -17.406 -12.492 1 39.16 19 ILE B O 1
ATOM 1632 N N . ASP B 1 20 ? -0.124 -18.5 -10.555 1 49.56 20 ASP B N 1
ATOM 1633 C CA . ASP B 1 20 ? 0.293 -17.391 -9.711 1 49.56 20 ASP B CA 1
ATOM 1634 C C . ASP B 1 20 ? 1.469 -17.781 -8.82 1 49.56 20 ASP B C 1
ATOM 1636 O O . ASP B 1 20 ? 1.508 -18.891 -8.289 1 49.56 20 ASP B O 1
ATOM 1640 N N . VAL B 1 21 ? 2.541 -17.047 -8.781 1 45.91 21 VAL B N 1
ATOM 1641 C CA . VAL B 1 21 ? 3.514 -17.109 -7.691 1 45.91 21 VAL B CA 1
ATOM 1642 C C . VAL B 1 21 ? 2.967 -16.359 -6.473 1 45.91 21 VAL B C 1
ATOM 1644 O O . VAL B 1 21 ? 2.594 -15.195 -6.562 1 45.91 21 VAL B O 1
ATOM 1647 N N . VAL B 1 22 ? 2.834 -17.203 -5.383 1 50.62 22 VAL B N 1
ATOM 1648 C CA . VAL B 1 22 ? 2.172 -16.656 -4.203 1 50.62 22 VAL B CA 1
ATOM 1649 C C 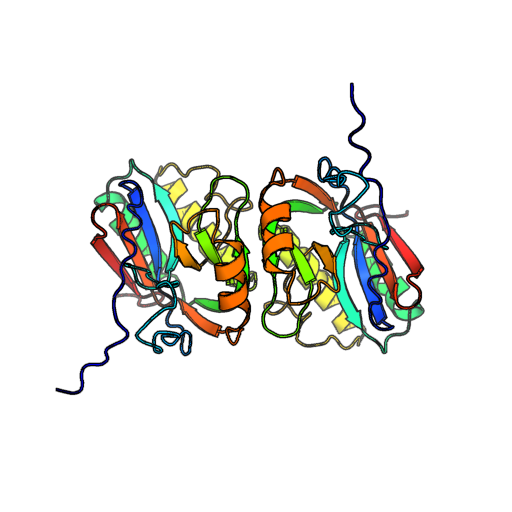. VAL B 1 22 ? 3.062 -16.828 -2.977 1 50.62 22 VAL B C 1
ATOM 1651 O O . VAL B 1 22 ? 3.963 -17.672 -2.973 1 50.62 22 VAL B O 1
ATOM 1654 N N . THR B 1 23 ? 2.934 -15.961 -1.944 1 39.34 23 THR B N 1
ATOM 1655 C CA . THR B 1 23 ? 3.484 -16.172 -0.608 1 39.34 23 THR B CA 1
ATOM 1656 C C . THR B 1 23 ? 2.365 -16.266 0.426 1 39.34 23 THR B C 1
ATOM 1658 O O . THR B 1 23 ? 1.68 -15.289 0.708 1 39.34 23 THR B O 1
ATOM 1661 N N . PRO B 1 24 ? 2.186 -17.516 0.87 1 43.91 24 PRO B N 1
ATOM 1662 C CA . PRO B 1 24 ? 1.188 -17.688 1.928 1 43.91 24 PRO B CA 1
ATOM 1663 C C . PRO B 1 24 ? 1.549 -16.938 3.211 1 43.91 24 PRO B C 1
ATOM 1665 O O . PRO B 1 24 ? 2.73 -16.781 3.525 1 43.91 24 PRO B O 1
ATOM 1668 N N . LEU B 1 25 ? 0.477 -16.328 3.779 1 48.62 25 LEU B N 1
ATOM 1669 C CA . LEU B 1 25 ? 0.679 -15.578 5.012 1 48.62 25 LEU B CA 1
ATOM 1670 C C . LEU B 1 25 ? 0.371 -16.438 6.234 1 48.62 25 LEU B C 1
ATOM 1672 O O . LEU B 1 25 ? -0.607 -17.188 6.238 1 48.62 25 LEU B O 1
ATOM 1676 N N . GLY B 1 26 ? 1.345 -16.781 7.047 1 40.81 26 GLY B N 1
ATOM 1677 C CA . GLY B 1 26 ? 1.034 -17.281 8.383 1 40.81 26 GLY B CA 1
ATOM 1678 C C . GLY B 1 26 ? 0.471 -16.203 9.289 1 40.81 26 GLY B C 1
ATOM 1679 O O . GLY B 1 26 ? 1.223 -15.5 9.977 1 40.81 26 GLY B O 1
ATOM 1680 N N . LEU B 1 27 ? -0.794 -15.727 9 1 43.09 27 LEU B N 1
ATOM 1681 C CA . LEU B 1 27 ? -1.386 -14.648 9.781 1 43.09 27 LEU B CA 1
ATOM 1682 C C . LEU B 1 27 ? -2.035 -15.18 11.055 1 43.09 27 LEU B C 1
ATOM 1684 O O . LEU B 1 27 ? -2.762 -16.172 11.016 1 43.09 27 LEU B O 1
ATOM 1688 N N . GLU B 1 28 ? -1.492 -14.867 12.164 1 40.16 28 GLU B N 1
ATOM 1689 C CA . GLU B 1 28 ? -2.18 -15.062 13.438 1 40.16 28 GLU B CA 1
ATOM 1690 C C . GLU B 1 28 ? -3.279 -14.023 13.633 1 40.16 28 GLU B C 1
ATOM 1692 O O . GLU B 1 28 ? -3.051 -12.82 13.438 1 40.16 28 GLU B O 1
ATOM 1697 N N . GLY B 1 29 ? -4.586 -14.391 13.742 1 39.94 29 GLY B N 1
ATOM 1698 C CA . GLY B 1 29 ? -5.648 -13.477 14.133 1 39.94 29 GLY B CA 1
ATOM 1699 C C . GLY B 1 29 ? -6.688 -13.273 13.047 1 39.94 29 GLY B C 1
ATOM 1700 O O . GLY B 1 29 ? -7.652 -12.523 13.234 1 39.94 29 GLY B O 1
ATOM 1701 N N . LEU B 1 30 ? -6.285 -13.383 11.93 1 41.66 30 LEU B N 1
ATOM 1702 C CA . LEU B 1 30 ? -7.391 -13.273 10.984 1 41.66 30 LEU B CA 1
ATOM 1703 C C . LEU B 1 30 ? -8.414 -14.383 11.211 1 41.66 30 LEU B C 1
ATOM 1705 O O . LEU B 1 30 ? -8.234 -15.508 10.734 1 41.66 30 LEU B O 1
ATOM 1709 N N . GLU B 1 31 ? -8.758 -14.445 12.562 1 37.62 31 GLU B N 1
ATOM 1710 C CA . GLU B 1 31 ? -9.805 -15.422 12.859 1 37.62 31 GLU B CA 1
ATOM 1711 C C . GLU B 1 31 ? -11.055 -15.156 12.031 1 37.62 31 GLU B C 1
ATOM 1713 O O . GLU B 1 31 ? -11.32 -14.016 11.633 1 37.62 31 GLU B O 1
ATOM 1718 N N . ARG B 1 32 ? -11.641 -16.203 11.648 1 35.56 32 ARG B N 1
ATOM 1719 C CA . ARG B 1 32 ? -12.891 -16.359 10.906 1 35.56 32 ARG B CA 1
ATOM 1720 C C . ARG B 1 32 ? -13.992 -15.484 11.484 1 35.56 32 ARG B C 1
ATOM 1722 O O . ARG B 1 32 ? -14.32 -15.594 12.672 1 35.56 32 ARG B O 1
ATOM 1729 N N . ALA B 1 33 ? -14.109 -14.211 11.281 1 31.5 33 ALA B N 1
ATOM 1730 C CA . ALA B 1 33 ? -15.422 -13.656 11.625 1 31.5 33 ALA B CA 1
ATOM 1731 C C . ALA B 1 33 ? -16.547 -14.602 11.211 1 31.5 33 ALA B C 1
ATOM 1733 O O . ALA B 1 33 ? -16.828 -14.758 10.023 1 31.5 33 ALA B O 1
ATOM 1734 N N . SER B 1 34 ? -16.625 -15.797 11.812 1 29.8 34 SER B N 1
ATOM 1735 C CA . SER B 1 34 ? -17.688 -16.766 11.562 1 29.8 34 SER B CA 1
ATOM 1736 C C . SER B 1 34 ? -19.062 -16.125 11.695 1 29.8 34 SER B C 1
ATOM 1738 O O . SER B 1 34 ? -19.328 -15.383 12.641 1 29.8 34 SER B O 1
ATOM 1740 N N . SER B 1 35 ? -19.781 -15.875 10.508 1 29.73 35 SER B N 1
ATOM 1741 C CA . SER B 1 35 ? -21.219 -15.641 10.492 1 29.73 35 SER B CA 1
ATOM 1742 C C . SER B 1 35 ? -21.938 -16.547 11.484 1 29.73 35 SER B C 1
ATOM 1744 O O . SER B 1 35 ? -21.438 -17.625 11.82 1 29.73 35 SER B O 1
ATOM 1746 N N . THR B 1 36 ? -22.812 -15.953 12.234 1 29.98 36 THR B N 1
ATOM 1747 C CA . THR B 1 36 ? -24.016 -16.688 12.602 1 29.98 36 THR B CA 1
ATOM 1748 C C . THR B 1 36 ? -24.5 -17.547 11.438 1 29.98 36 THR B C 1
ATOM 1750 O O . THR B 1 36 ? -24.422 -17.125 10.273 1 29.98 36 THR B O 1
ATOM 1753 N N . PRO B 1 37 ? -24.703 -18.938 11.484 1 33.5 37 PRO B N 1
ATOM 1754 C CA . PRO B 1 37 ? -25.203 -19.875 10.477 1 33.5 37 PRO B CA 1
ATOM 1755 C C . PRO B 1 37 ? -26.047 -19.203 9.406 1 33.5 37 PRO B C 1
ATOM 1757 O O . PRO B 1 37 ? -26.031 -19.609 8.242 1 33.5 37 PRO B O 1
ATOM 1760 N N . ASN B 1 38 ? -27.219 -18.625 9.695 1 34.81 38 ASN B N 1
ATOM 1761 C CA . ASN B 1 38 ? -28.328 -18.391 8.781 1 34.81 38 ASN B CA 1
ATOM 1762 C C . ASN B 1 38 ? -27.953 -17.391 7.695 1 34.81 38 ASN B C 1
ATOM 1764 O O . ASN B 1 38 ? -28.375 -17.531 6.547 1 34.81 38 ASN B O 1
ATOM 1768 N N . GLN B 1 39 ? -27.906 -16.031 7.941 1 35.03 39 GLN B N 1
ATOM 1769 C CA . GLN B 1 39 ? -28.156 -14.969 6.965 1 35.03 39 GLN B CA 1
ATOM 1770 C C . GLN B 1 39 ? -26.859 -14.516 6.301 1 35.03 39 GLN B C 1
ATOM 1772 O O . GLN B 1 39 ? -26.875 -13.664 5.414 1 35.03 39 GLN B O 1
ATOM 1777 N N . HIS B 1 40 ? -25.688 -14.477 6.973 1 36.06 40 HIS B N 1
ATOM 1778 C CA . HIS B 1 40 ? -24.672 -13.57 6.445 1 36.06 40 HIS B CA 1
ATOM 1779 C C . HIS B 1 40 ? -23.781 -14.281 5.426 1 36.06 40 HIS B C 1
ATOM 1781 O O . HIS B 1 40 ? -23.359 -15.422 5.645 1 36.06 40 HIS B O 1
ATOM 1787 N N . PRO B 1 41 ? -23.797 -13.875 4.152 1 35.72 41 PRO B N 1
ATOM 1788 C CA . PRO B 1 41 ? -22.984 -14.414 3.066 1 35.72 41 PRO B CA 1
ATOM 1789 C C . PRO B 1 41 ? -21.531 -14.641 3.48 1 35.72 41 PRO B C 1
ATOM 1791 O O . PRO B 1 41 ? -21.016 -13.961 4.371 1 35.72 41 PRO B O 1
ATOM 1794 N N . THR B 1 42 ? -21.078 -15.867 3.514 1 36.62 42 THR B N 1
ATOM 1795 C CA . THR B 1 42 ? -19.719 -16.375 3.641 1 36.62 42 THR B CA 1
ATOM 1796 C C . THR B 1 42 ? -18.719 -15.406 3.025 1 36.62 42 THR B C 1
ATOM 1798 O O . THR B 1 42 ? -18.734 -15.18 1.814 1 36.62 42 THR B O 1
ATOM 1801 N N . ILE B 1 43 ? -18.516 -14.297 3.604 1 36.44 43 ILE B N 1
ATOM 1802 C CA . ILE B 1 43 ? -17.547 -13.359 3.041 1 36.44 43 ILE B CA 1
ATOM 1803 C C . ILE B 1 43 ? -16.312 -14.117 2.557 1 36.44 43 ILE B C 1
ATOM 1805 O O . ILE B 1 43 ? -15.844 -13.898 1.436 1 36.44 43 ILE B O 1
ATOM 1809 N N . ILE B 1 44 ? -15.375 -14.773 3.57 1 43.44 44 ILE B N 1
ATOM 1810 C CA . ILE B 1 44 ? -13.969 -14.969 3.236 1 43.44 44 ILE B CA 1
ATOM 1811 C C . ILE B 1 44 ? -13.758 -16.375 2.682 1 43.44 44 ILE B C 1
ATOM 1813 O O . ILE B 1 44 ? -13.82 -17.359 3.424 1 43.44 44 ILE B O 1
ATOM 1817 N N . GLU B 1 45 ? -14.438 -16.812 1.707 1 40.84 45 GLU B N 1
ATOM 1818 C CA . GLU B 1 45 ? -14.039 -18.125 1.193 1 40.84 45 GLU B CA 1
ATOM 1819 C C . GLU B 1 45 ? -12.75 -18.031 0.392 1 40.84 45 GLU B C 1
ATOM 1821 O O . GLU B 1 45 ? -12.734 -17.5 -0.718 1 40.84 45 GLU B O 1
ATOM 1826 N N . ILE B 1 46 ? -11.492 -17.953 1.09 1 43.41 46 ILE B N 1
ATOM 1827 C CA . ILE B 1 46 ? -10.266 -18.031 0.302 1 43.41 46 ILE B CA 1
ATOM 1828 C C . ILE B 1 46 ? -9.914 -19.484 0.031 1 43.41 46 ILE B C 1
ATOM 1830 O O . ILE B 1 46 ? -9.719 -20.266 0.965 1 43.41 46 ILE B O 1
ATOM 1834 N N . GLU B 1 47 ? -10.289 -20.156 -1.176 1 45.69 47 GLU B N 1
ATOM 1835 C CA . GLU B 1 47 ? -9.898 -21.516 -1.516 1 45.69 47 GLU B CA 1
ATOM 1836 C C . GLU B 1 47 ? -8.414 -21.75 -1.27 1 45.69 47 GLU B C 1
ATOM 1838 O O . GLU B 1 47 ? -7.988 -22.875 -1.002 1 45.69 47 GLU B O 1
ATOM 1843 N N . SER B 1 48 ? -7.676 -20.75 -1.464 1 52.44 48 SER B N 1
ATOM 1844 C CA . SER B 1 48 ? -6.23 -20.859 -1.298 1 52.44 48 SER B CA 1
ATOM 1845 C C . SER B 1 48 ? -5.762 -20.125 -0.044 1 52.44 48 SER B C 1
ATOM 1847 O O . SER B 1 48 ? -6.461 -19.25 0.464 1 52.44 48 SER B O 1
ATOM 1849 N N . ARG B 1 49 ? -4.766 -20.688 0.634 1 63.88 49 ARG B N 1
ATOM 1850 C CA . ARG B 1 49 ? -4.117 -20.016 1.748 1 63.88 49 ARG B CA 1
ATOM 1851 C C . ARG B 1 49 ? -3.955 -18.516 1.457 1 63.88 49 ARG B C 1
ATOM 1853 O O . ARG B 1 49 ? -3.703 -18.125 0.316 1 63.88 49 ARG B O 1
ATOM 1860 N N . PRO B 1 50 ? -4.305 -17.734 2.412 1 73.38 50 PRO B N 1
ATOM 1861 C CA . PRO B 1 50 ? -4.012 -16.312 2.225 1 73.38 50 PRO B CA 1
ATOM 1862 C C . PRO B 1 50 ? -2.627 -16.078 1.626 1 73.38 50 PRO B C 1
ATOM 1864 O O . PRO B 1 50 ? -1.646 -16.672 2.068 1 73.38 50 PRO B O 1
ATOM 1867 N N . HIS B 1 51 ? -2.621 -15.398 0.522 1 82.25 51 HIS B N 1
ATOM 1868 C CA . HIS B 1 51 ? -1.354 -15.164 -0.159 1 82.25 51 HIS B CA 1
ATOM 1869 C C . HIS B 1 51 ? -1.318 -13.773 -0.791 1 82.25 51 HIS B C 1
ATOM 1871 O O . HIS B 1 51 ? -2.35 -13.109 -0.888 1 82.25 51 HIS B O 1
ATOM 1877 N N . ILE B 1 52 ? -0.172 -13.391 -1.099 1 89.56 52 ILE B N 1
ATOM 1878 C CA . ILE B 1 52 ? 0.08 -12.25 -1.975 1 89.56 52 ILE B CA 1
ATOM 1879 C C . ILE B 1 52 ? 0.614 -12.742 -3.318 1 89.56 52 ILE B C 1
ATOM 1881 O O . ILE B 1 52 ? 1.583 -13.5 -3.367 1 89.56 52 ILE B O 1
ATOM 1885 N N . THR B 1 53 ? -0.06 -12.367 -4.383 1 88.94 53 THR B N 1
ATOM 1886 C CA . THR B 1 53 ? 0.39 -12.734 -5.719 1 88.94 53 THR B CA 1
ATOM 1887 C C . THR B 1 53 ? 1.518 -11.812 -6.18 1 88.94 53 THR B C 1
ATOM 1889 O O . THR B 1 53 ? 1.368 -10.586 -6.18 1 88.94 53 THR B O 1
ATOM 1892 N N . LEU B 1 54 ? 2.6 -12.422 -6.578 1 92.75 54 LEU B N 1
ATOM 1893 C CA . LEU B 1 54 ? 3.775 -11.672 -7.008 1 92.75 54 LEU B CA 1
ATOM 1894 C C . LEU B 1 54 ? 3.828 -11.57 -8.531 1 92.75 54 LEU B C 1
ATOM 1896 O O . LEU B 1 54 ? 4.43 -10.641 -9.07 1 92.75 54 LEU B O 1
ATOM 1900 N N . TYR B 1 55 ? 3.359 -12.539 -9.055 1 88.75 55 TYR B N 1
ATOM 1901 C CA . TYR B 1 55 ? 3.361 -12.68 -10.508 1 88.75 55 TYR B CA 1
ATOM 1902 C C . TYR B 1 55 ? 2.246 -13.617 -10.969 1 88.75 55 TYR B C 1
ATOM 1904 O O . TYR B 1 55 ? 1.959 -14.617 -10.312 1 88.75 55 TYR B O 1
ATOM 1912 N N . SER B 1 56 ? 1.556 -13.164 -12.109 1 85.75 56 SER B N 1
ATOM 1913 C CA . SER B 1 56 ? 0.538 -14.023 -12.703 1 85.75 56 SER B CA 1
ATOM 1914 C C . SER B 1 56 ? 0.708 -14.109 -14.219 1 85.75 56 SER B C 1
ATOM 1916 O O . SER B 1 56 ? 1.008 -13.109 -14.875 1 85.75 56 SER B O 1
ATOM 1918 N N . SER B 1 57 ? 0.687 -15.273 -14.688 1 80.81 57 SER B N 1
ATOM 1919 C CA . SER B 1 57 ? 0.762 -15.461 -16.125 1 80.81 57 SER B CA 1
ATOM 1920 C C . SER B 1 57 ? -0.096 -16.641 -16.578 1 80.81 57 SER B C 1
ATOM 1922 O O . SER B 1 57 ? -0.246 -17.625 -15.852 1 80.81 57 SER B O 1
ATOM 1924 N N . SER B 1 58 ? -0.618 -16.531 -17.828 1 74.69 58 SER B N 1
ATOM 1925 C CA . SER B 1 58 ? -1.359 -17.625 -18.438 1 74.69 58 SER B CA 1
ATOM 1926 C C . SER B 1 58 ? -0.484 -18.406 -19.422 1 74.69 58 SER B C 1
ATOM 1928 O O . SER B 1 58 ? -0.908 -19.438 -19.953 1 74.69 58 SER B O 1
ATOM 1930 N N . PHE B 1 59 ? 0.784 -18.078 -19.578 1 74.81 59 PHE B N 1
ATOM 1931 C CA . PHE B 1 59 ? 1.517 -18.594 -20.734 1 74.81 59 PHE B CA 1
ATOM 1932 C C . PHE B 1 59 ? 2.824 -19.25 -20.297 1 74.81 59 PHE B C 1
ATOM 1934 O O . PHE B 1 59 ? 3.537 -19.828 -21.109 1 74.81 59 PHE B O 1
ATOM 1941 N N . VAL B 1 60 ? 3.08 -19.297 -19.094 1 76.06 60 VAL B N 1
ATOM 1942 C CA . VAL B 1 60 ? 4.43 -19.719 -18.734 1 76.06 60 VAL B CA 1
ATOM 1943 C C . VAL B 1 60 ? 4.426 -21.188 -18.344 1 76.06 60 VAL B C 1
ATOM 1945 O O . VAL B 1 60 ? 3.482 -21.672 -17.719 1 76.06 60 VAL B O 1
ATOM 1948 N N . GLU B 1 61 ? 5.488 -21.875 -18.75 1 81.56 61 GLU B N 1
ATOM 1949 C CA . GLU B 1 61 ? 5.699 -23.281 -18.406 1 81.56 61 GLU B CA 1
ATOM 1950 C C . GLU B 1 61 ? 6.137 -23.422 -16.953 1 81.56 61 GLU B C 1
ATOM 1952 O O . GLU B 1 61 ? 7.16 -22.859 -16.547 1 81.56 61 GLU B O 1
ATOM 1957 N N . PRO B 1 62 ? 5.426 -24.172 -16.203 1 85.31 62 PRO B N 1
ATOM 1958 C CA . PRO B 1 62 ? 5.742 -24.328 -14.781 1 85.31 62 PRO B CA 1
ATOM 1959 C C . PRO B 1 62 ? 7.172 -24.797 -14.547 1 85.31 62 PRO B C 1
ATOM 1961 O O . PRO B 1 62 ? 7.816 -24.375 -13.578 1 85.31 62 PRO B O 1
ATOM 1964 N N . THR B 1 63 ? 7.652 -25.641 -15.367 1 86.5 63 THR B N 1
ATOM 1965 C CA . THR B 1 63 ? 8.984 -26.203 -15.164 1 86.5 63 THR B CA 1
ATOM 1966 C C . THR B 1 63 ? 10.047 -25.109 -15.258 1 86.5 63 THR B C 1
ATOM 1968 O O . THR B 1 63 ? 11.039 -25.141 -14.523 1 86.5 63 THR B O 1
ATOM 1971 N N . LYS B 1 64 ? 9.883 -24.25 -16.156 1 87.81 64 LYS B N 1
ATOM 1972 C CA . LYS B 1 64 ? 10.805 -23.125 -16.281 1 87.81 64 LYS B CA 1
ATOM 1973 C C . LYS B 1 64 ? 10.781 -22.25 -15.031 1 87.81 64 LYS B C 1
ATOM 1975 O O . LYS B 1 64 ? 11.828 -21.812 -14.547 1 87.81 64 LYS B O 1
ATOM 1980 N N . LEU B 1 65 ? 9.695 -22.062 -14.484 1 90.56 65 LEU B N 1
ATOM 1981 C CA . LEU B 1 65 ? 9.531 -21.219 -13.305 1 90.56 65 LEU B CA 1
ATOM 1982 C C . LEU B 1 65 ? 10.109 -21.906 -12.07 1 90.56 65 LEU B C 1
ATOM 1984 O O . LEU B 1 65 ? 10.625 -21.25 -11.172 1 90.56 65 LEU B O 1
ATOM 1988 N N . GLU B 1 66 ? 9.977 -23.188 -12.086 1 91.06 66 GLU B N 1
ATOM 1989 C CA . GLU B 1 66 ? 10.398 -23.922 -10.898 1 91.06 66 GLU B CA 1
ATOM 1990 C C . GLU B 1 66 ? 11.859 -23.656 -10.562 1 91.06 66 GLU B C 1
ATOM 1992 O O . GLU B 1 66 ? 12.188 -23.328 -9.422 1 91.06 66 GLU B O 1
ATOM 1997 N N . SER B 1 67 ? 12.711 -23.797 -11.539 1 92.94 67 SER B N 1
ATOM 1998 C CA . SER B 1 67 ? 14.141 -23.594 -11.32 1 92.94 67 SER B CA 1
ATOM 1999 C C . SER B 1 67 ? 14.453 -22.156 -10.914 1 92.94 67 SER B C 1
ATOM 2001 O O . SER B 1 67 ? 15.266 -21.922 -10.023 1 92.94 67 SER B O 1
ATOM 2003 N N . ILE B 1 68 ? 13.812 -21.203 -11.539 1 93.69 68 ILE B N 1
ATOM 2004 C CA . ILE B 1 68 ? 14.047 -19.781 -11.266 1 93.69 68 ILE B CA 1
ATOM 2005 C C . ILE B 1 68 ? 13.625 -19.453 -9.836 1 93.69 68 ILE B C 1
ATOM 2007 O O . ILE B 1 68 ? 14.391 -18.844 -9.086 1 93.69 68 ILE B O 1
ATOM 2011 N N . VAL B 1 69 ? 12.477 -19.938 -9.406 1 93.44 69 VAL B N 1
ATOM 2012 C CA . VAL B 1 69 ? 11.891 -19.609 -8.109 1 93.44 69 VAL B CA 1
ATOM 2013 C C . VAL B 1 69 ? 12.664 -20.328 -7.004 1 93.44 69 VAL B C 1
ATOM 2015 O O . VAL B 1 69 ? 12.867 -19.766 -5.922 1 93.44 69 VAL B O 1
ATOM 2018 N N . LYS B 1 70 ? 13.086 -21.5 -7.324 1 93.44 70 LYS B N 1
ATOM 2019 C CA . LYS B 1 70 ? 13.883 -22.234 -6.352 1 93.44 70 LYS B CA 1
ATOM 2020 C C . LYS B 1 70 ? 15.18 -21.5 -6.027 1 93.44 70 LYS B C 1
ATOM 2022 O O . LYS B 1 70 ? 15.516 -21.312 -4.855 1 93.44 70 LYS B O 1
ATOM 2027 N N . THR B 1 71 ? 15.898 -21.109 -7.055 1 95.62 71 THR B N 1
ATOM 2028 C CA . THR B 1 71 ? 17.156 -20.391 -6.887 1 95.62 71 THR B CA 1
ATOM 2029 C C . THR B 1 71 ? 16.922 -19.062 -6.16 1 95.62 71 THR B C 1
ATOM 2031 O O . THR B 1 71 ? 17.672 -18.703 -5.25 1 95.62 71 THR B O 1
ATOM 2034 N N . PHE B 1 72 ? 15.898 -18.375 -6.527 1 95.5 72 PHE B N 1
ATOM 2035 C CA . PHE B 1 72 ? 15.539 -17.109 -5.895 1 95.5 72 PHE B CA 1
ATOM 2036 C C . PHE B 1 72 ? 15.258 -17.312 -4.41 1 95.5 72 PHE B C 1
ATOM 2038 O O . PHE B 1 72 ? 15.805 -16.594 -3.566 1 95.5 72 PHE B O 1
ATOM 2045 N N . ALA B 1 73 ? 14.438 -18.281 -4.098 1 93.56 73 ALA B N 1
ATOM 2046 C CA . ALA B 1 73 ? 14.023 -18.531 -2.723 1 93.56 73 ALA B CA 1
ATOM 2047 C C . ALA B 1 73 ? 15.227 -18.828 -1.831 1 93.56 73 ALA B C 1
ATOM 2049 O O . ALA B 1 73 ? 15.266 -18.406 -0.675 1 93.56 73 ALA B O 1
ATOM 2050 N N . SER B 1 74 ? 16.172 -19.516 -2.371 1 95.5 74 SER B N 1
ATOM 2051 C CA . SER B 1 74 ? 17.328 -19.938 -1.592 1 95.5 74 SER B CA 1
ATOM 2052 C C . SER B 1 74 ? 18.156 -18.75 -1.14 1 95.5 74 SER B C 1
ATOM 2054 O O . SER B 1 74 ? 18.906 -18.828 -0.169 1 95.5 74 SER B O 1
ATOM 2056 N N . LYS B 1 75 ? 18.016 -17.625 -1.77 1 96.38 75 LYS B N 1
ATOM 2057 C CA . LYS B 1 75 ? 18.812 -16.438 -1.488 1 96.38 75 LYS B CA 1
ATOM 2058 C C . LYS B 1 75 ? 18.047 -15.43 -0.645 1 96.38 75 LYS B C 1
ATOM 2060 O O . LYS B 1 75 ? 18.516 -14.32 -0.392 1 96.38 75 LYS B O 1
ATOM 2065 N N . GLN B 1 76 ? 16.875 -15.844 -0.29 1 94.31 76 GLN B N 1
ATOM 2066 C CA . GLN B 1 76 ? 16 -14.914 0.422 1 94.31 76 GLN B CA 1
ATOM 2067 C C . GLN B 1 76 ? 15.906 -15.266 1.903 1 94.31 76 GLN B C 1
ATOM 2069 O O . GLN B 1 76 ? 16.406 -16.312 2.326 1 94.31 76 GLN B O 1
ATOM 2074 N N . GLU B 1 77 ? 15.375 -14.367 2.715 1 93.25 77 GLU B N 1
ATOM 2075 C CA . GLU B 1 77 ? 14.977 -14.57 4.105 1 93.25 77 GLU B CA 1
ATOM 2076 C C . GLU B 1 77 ? 13.469 -14.414 4.273 1 93.25 77 GLU B C 1
ATOM 2078 O O . GLU B 1 77 ? 12.805 -13.797 3.436 1 93.25 77 GLU B O 1
ATOM 2083 N N . PRO B 1 78 ? 12.984 -15.062 5.32 1 89.12 78 PRO B N 1
ATOM 2084 C CA . PRO B 1 78 ? 11.562 -14.789 5.59 1 89.12 78 PRO B CA 1
ATOM 2085 C C . PRO B 1 78 ? 11.234 -13.305 5.602 1 89.12 78 PRO B C 1
ATOM 2087 O O . PRO B 1 78 ? 12.031 -12.492 6.094 1 89.12 78 PRO B O 1
ATOM 2090 N N . LEU B 1 79 ? 10.133 -12.992 5.051 1 89.75 79 LEU B N 1
ATOM 2091 C CA . LEU B 1 79 ? 9.773 -11.602 4.812 1 89.75 79 LEU B CA 1
ATOM 2092 C C . LEU B 1 79 ? 8.727 -11.133 5.82 1 89.75 79 LEU B C 1
ATOM 2094 O O . LEU B 1 79 ? 7.605 -11.648 5.844 1 89.75 79 LEU B O 1
ATOM 2098 N N . PRO B 1 80 ? 9.078 -10.219 6.688 1 90.62 80 PRO B N 1
ATOM 2099 C CA . PRO B 1 80 ? 8.062 -9.688 7.594 1 90.62 80 PRO B CA 1
ATOM 2100 C C . PRO B 1 80 ? 6.941 -8.953 6.855 1 90.62 80 PRO B C 1
ATOM 2102 O O . PRO B 1 80 ? 7.211 -8.227 5.895 1 90.62 80 PRO B O 1
ATOM 2105 N N . LEU B 1 81 ? 5.691 -9.242 7.301 1 88.12 81 LEU B N 1
ATOM 2106 C CA . LEU B 1 81 ? 4.52 -8.617 6.703 1 88.12 81 LEU B CA 1
ATOM 2107 C C . LEU B 1 81 ? 3.543 -8.148 7.781 1 88.12 81 LEU B C 1
ATOM 2109 O O . LEU B 1 81 ? 3.42 -8.789 8.828 1 88.12 81 LEU B O 1
ATOM 2113 N N . SER B 1 82 ? 2.91 -7.027 7.559 1 90.19 82 SER B N 1
ATOM 2114 C CA . SER B 1 82 ? 1.828 -6.504 8.383 1 90.19 82 SER B CA 1
ATOM 2115 C C . SER B 1 82 ? 0.626 -6.102 7.539 1 90.19 82 SER B C 1
ATOM 2117 O O . SER B 1 82 ? 0.699 -5.145 6.762 1 90.19 82 SER B O 1
ATOM 2119 N N . LEU B 1 83 ? -0.432 -6.875 7.605 1 89.44 83 LEU B N 1
ATOM 2120 C CA . LEU B 1 83 ? -1.669 -6.469 6.945 1 89.44 83 LEU B CA 1
ATOM 2121 C C . LEU B 1 83 ? -2.402 -5.418 7.77 1 89.44 83 LEU B C 1
ATOM 2123 O O . LEU B 1 83 ? -2.834 -5.691 8.891 1 89.44 83 LEU B O 1
ATOM 2127 N N . SER B 1 84 ? -2.555 -4.25 7.18 1 92.5 84 SER B N 1
ATOM 2128 C CA . SER B 1 84 ? -2.904 -3.133 8.047 1 92.5 84 SER B CA 1
ATOM 2129 C C . SER B 1 84 ? -4.121 -2.381 7.52 1 92.5 84 SER B C 1
ATOM 2131 O O . SER B 1 84 ? -4.727 -1.583 8.242 1 92.5 84 SER B O 1
ATOM 2133 N N . ALA B 1 85 ? -4.512 -2.607 6.312 1 95.06 85 ALA B N 1
ATOM 2134 C CA . ALA B 1 85 ? -5.609 -1.846 5.727 1 95.06 85 ALA B CA 1
ATOM 2135 C C . ALA B 1 85 ? -6.535 -2.75 4.918 1 95.06 85 ALA B C 1
ATOM 2137 O O . ALA B 1 85 ? -6.129 -3.832 4.484 1 95.06 85 ALA B O 1
ATOM 2138 N N . ILE B 1 86 ? -7.742 -2.279 4.816 1 92.69 86 ILE B N 1
ATOM 2139 C CA . ILE B 1 86 ? -8.734 -2.93 3.971 1 92.69 86 ILE B CA 1
ATOM 2140 C C . ILE B 1 86 ? -8.898 -2.148 2.668 1 92.69 86 ILE B C 1
ATOM 2142 O O . ILE B 1 86 ? -8.914 -0.915 2.674 1 92.69 86 ILE B O 1
ATOM 2146 N N . GLY B 1 87 ? -9.008 -2.883 1.571 1 93.94 87 GLY B N 1
ATOM 2147 C CA . GLY B 1 87 ? -9.094 -2.129 0.331 1 93.94 87 GLY B CA 1
ATOM 2148 C C . GLY B 1 87 ? -9.828 -2.871 -0.771 1 93.94 87 GLY B C 1
ATOM 2149 O O . GLY B 1 87 ? -10.258 -4.012 -0.579 1 93.94 87 GLY B O 1
ATOM 2150 N N . GLY B 1 88 ? -10.023 -2.141 -1.787 1 92.88 88 GLY B N 1
ATOM 2151 C CA . GLY B 1 88 ? -10.539 -2.607 -3.064 1 92.88 88 GLY B CA 1
ATOM 2152 C C . GLY B 1 88 ? -9.961 -1.863 -4.25 1 92.88 88 GLY B C 1
ATOM 2153 O O . GLY B 1 88 ? -9.328 -0.818 -4.086 1 92.88 88 GLY B O 1
ATOM 2154 N N . LEU B 1 89 ? -10.062 -2.508 -5.391 1 91.31 89 LEU B N 1
ATOM 2155 C CA . LEU B 1 89 ? -9.68 -1.886 -6.656 1 91.31 89 LEU B CA 1
ATOM 2156 C C . LEU B 1 89 ? -10.906 -1.338 -7.383 1 91.31 89 LEU B C 1
ATOM 2158 O O . LEU B 1 89 ? -12.031 -1.729 -7.086 1 91.31 89 LEU B O 1
ATOM 2162 N N . PRO B 1 90 ? -10.641 -0.326 -8.219 1 81.81 90 PRO B N 1
ATOM 2163 C CA . PRO B 1 90 ? -11.789 0.27 -8.914 1 81.81 90 PRO B CA 1
ATOM 2164 C C . PRO B 1 90 ? -12.492 -0.714 -9.844 1 81.81 90 PRO B C 1
ATOM 2166 O O . PRO B 1 90 ? -11.938 -1.766 -10.172 1 81.81 90 PRO B O 1
ATOM 2169 N N . ASN B 1 91 ? -13.828 -0.215 -10.297 1 70.88 91 ASN B N 1
ATOM 2170 C CA . ASN B 1 91 ? -14.656 -0.771 -11.367 1 70.88 91 ASN B CA 1
ATOM 2171 C C . ASN B 1 91 ? -15.117 -2.186 -11.031 1 70.88 91 ASN B C 1
ATOM 2173 O O . ASN B 1 91 ? -15.609 -2.441 -9.938 1 70.88 91 ASN B O 1
ATOM 2177 N N . ASP B 1 92 ? -14.789 -3.039 -12.039 1 68.25 92 ASP B N 1
ATOM 2178 C CA . ASP B 1 92 ? -15.516 -4.301 -12.109 1 68.25 92 ASP B CA 1
ATOM 2179 C C . ASP B 1 92 ? -14.797 -5.395 -11.328 1 68.25 92 ASP B C 1
ATOM 2181 O O . ASP B 1 92 ? -15.164 -6.57 -11.406 1 68.25 92 ASP B O 1
ATOM 2185 N N . ASN B 1 93 ? -13.875 -4.781 -10.406 1 73 93 ASN B N 1
ATOM 2186 C CA . ASN B 1 93 ? -13.273 -5.793 -9.539 1 73 93 ASN B CA 1
ATOM 2187 C C . ASN B 1 93 ? -14.148 -6.062 -8.32 1 73 93 ASN B C 1
ATOM 2189 O O . ASN B 1 93 ? -14.508 -5.137 -7.59 1 73 93 ASN B O 1
ATOM 2193 N N . ASN B 1 94 ? -14.609 -7.273 -8.25 1 81.06 94 ASN B N 1
ATOM 2194 C CA . ASN B 1 94 ? -15.547 -7.621 -7.188 1 81.06 94 ASN B CA 1
ATOM 2195 C C . ASN B 1 94 ? -14.852 -8.359 -6.047 1 81.06 94 ASN B C 1
ATOM 2197 O O . ASN B 1 94 ? -15.336 -9.391 -5.578 1 81.06 94 ASN B O 1
ATOM 2201 N N . PHE B 1 95 ? -13.672 -7.828 -5.672 1 84.88 95 PHE B N 1
ATOM 2202 C CA . PHE B 1 95 ? -13 -8.445 -4.535 1 84.88 95 PHE B CA 1
ATOM 2203 C C . PHE B 1 95 ? -12.508 -7.391 -3.553 1 84.88 95 PHE B C 1
ATOM 2205 O O . PHE B 1 95 ? -12.383 -6.219 -3.91 1 84.88 95 PHE B O 1
ATOM 2212 N N . LEU B 1 96 ? -12.43 -7.785 -2.285 1 88.94 96 LEU B N 1
ATOM 2213 C CA . LEU B 1 96 ? -11.836 -7.016 -1.196 1 88.94 96 LEU B CA 1
ATOM 2214 C C . LEU B 1 96 ? -10.57 -7.695 -0.681 1 88.94 96 LEU B C 1
ATOM 2216 O O . LEU B 1 96 ? -10.438 -8.922 -0.77 1 88.94 96 LEU B O 1
ATOM 2220 N N . PHE B 1 97 ? -9.664 -6.82 -0.227 1 90 97 PHE B N 1
ATOM 2221 C CA . PHE B 1 97 ? -8.391 -7.387 0.188 1 90 97 PHE B CA 1
ATOM 2222 C C . PHE B 1 97 ? -7.867 -6.691 1.438 1 90 97 PHE B C 1
ATOM 2224 O O . PHE B 1 97 ? -8.391 -5.648 1.839 1 90 97 PHE B O 1
ATOM 2231 N N . LEU B 1 98 ? -6.949 -7.355 2.086 1 89.94 98 LEU B N 1
ATOM 2232 C CA . LEU B 1 98 ? -6.078 -6.723 3.07 1 89.94 98 LEU B CA 1
ATOM 2233 C C . LEU B 1 98 ? -4.754 -6.312 2.441 1 89.94 98 LEU B C 1
ATOM 2235 O O . LEU B 1 98 ? -4.133 -7.102 1.722 1 89.94 98 LEU B O 1
ATOM 2239 N N . ALA B 1 99 ? -4.43 -5.082 2.639 1 94.75 99 ALA B N 1
ATOM 2240 C CA . ALA B 1 99 ? -3.176 -4.562 2.104 1 94.75 99 ALA B CA 1
ATOM 2241 C C . ALA B 1 99 ? -2.084 -4.555 3.168 1 94.75 99 ALA B C 1
ATOM 2243 O O . ALA B 1 99 ? -2.32 -4.145 4.309 1 94.75 99 ALA B O 1
ATOM 2244 N N . PRO B 1 100 ? -0.925 -5.027 2.811 1 95 100 PRO B N 1
ATOM 2245 C CA . PRO B 1 100 ? 0.188 -4.887 3.752 1 95 100 PRO B CA 1
ATOM 2246 C C . PRO B 1 100 ? 0.69 -3.451 3.867 1 95 100 PRO B C 1
ATOM 2248 O O . PRO B 1 100 ? 0.612 -2.688 2.9 1 95 100 PRO B O 1
ATOM 2251 N N . THR B 1 101 ? 1.145 -3.158 5.098 1 96.81 101 THR B N 1
ATOM 2252 C CA . THR B 1 101 ? 1.949 -1.946 5.195 1 96.81 101 THR B CA 1
ATOM 2253 C C . THR B 1 101 ? 3.094 -1.974 4.184 1 96.81 101 THR B C 1
ATOM 2255 O O . THR B 1 101 ? 3.875 -2.926 4.148 1 96.81 101 THR B O 1
ATOM 2258 N N . PRO B 1 102 ? 3.135 -0.947 3.324 1 97.62 102 PRO B N 1
ATOM 2259 C CA . PRO B 1 102 ? 4.25 -0.94 2.377 1 97.62 102 PRO B CA 1
ATOM 2260 C C . PRO B 1 102 ? 5.613 -0.917 3.07 1 97.62 102 PRO B C 1
ATOM 2262 O O . PRO B 1 102 ? 5.793 -0.202 4.059 1 97.62 102 PRO B O 1
ATOM 2265 N N . SER B 1 103 ? 6.543 -1.701 2.605 1 97.62 103 SER B N 1
ATOM 2266 C CA . SER B 1 103 ? 7.887 -1.758 3.174 1 97.62 103 SER B CA 1
ATOM 2267 C C . SER B 1 103 ? 8.938 -1.919 2.084 1 97.62 103 SER B C 1
ATOM 2269 O O . SER B 1 103 ? 8.656 -2.471 1.018 1 97.62 103 SER B O 1
ATOM 2271 N N . LEU B 1 104 ? 10.148 -1.385 2.412 1 97.62 104 LEU B N 1
ATOM 2272 C CA . LEU B 1 104 ? 11.258 -1.542 1.479 1 97.62 104 LEU B CA 1
ATOM 2273 C C . LEU B 1 104 ? 11.578 -3.018 1.258 1 97.62 104 LEU B C 1
ATOM 2275 O O . LEU B 1 104 ? 11.852 -3.436 0.131 1 97.62 104 LEU B O 1
ATOM 2279 N N . SER B 1 105 ? 11.5 -3.826 2.295 1 97 105 SER B N 1
ATOM 2280 C CA . SER B 1 105 ? 11.828 -5.242 2.188 1 97 105 SER B CA 1
ATOM 2281 C C . SER B 1 105 ? 10.875 -5.961 1.238 1 97 105 SER B C 1
ATOM 2283 O O . SER B 1 105 ? 11.305 -6.766 0.408 1 97 105 SER B O 1
ATOM 2285 N N . LEU B 1 106 ? 9.633 -5.664 1.329 1 96.94 106 LEU B N 1
ATOM 2286 C CA . LEU B 1 106 ? 8.641 -6.293 0.465 1 96.94 106 LEU B CA 1
ATOM 2287 C C . LEU B 1 106 ? 8.852 -5.887 -0.991 1 96.94 106 LEU B C 1
ATOM 2289 O O . LEU B 1 106 ? 8.844 -6.738 -1.883 1 96.94 106 LEU B O 1
ATOM 2293 N N . LEU B 1 107 ? 9.047 -4.613 -1.208 1 98.06 107 LEU B N 1
ATOM 2294 C CA . LEU B 1 107 ? 9.195 -4.129 -2.576 1 98.06 107 LEU B CA 1
ATOM 2295 C C . LEU B 1 107 ? 10.516 -4.602 -3.182 1 98.06 107 LEU B C 1
ATOM 2297 O O . LEU B 1 107 ? 10.594 -4.875 -4.383 1 98.06 107 LEU B O 1
ATOM 2301 N N . GLN B 1 108 ? 11.523 -4.641 -2.365 1 97.69 108 GLN B N 1
ATOM 2302 C CA . GLN B 1 108 ? 12.797 -5.168 -2.84 1 97.69 108 GLN B CA 1
ATOM 2303 C C . GLN B 1 108 ? 12.688 -6.652 -3.178 1 97.69 108 GLN B C 1
ATOM 2305 O O . GLN B 1 108 ? 13.25 -7.109 -4.176 1 97.69 108 GLN B O 1
ATOM 2310 N N . PHE B 1 109 ? 12.031 -7.414 -2.328 1 95.94 109 PHE B N 1
ATOM 2311 C CA . PHE B 1 109 ? 11.773 -8.82 -2.592 1 95.94 109 PHE B CA 1
ATOM 2312 C C . PHE B 1 109 ? 11.109 -9.008 -3.953 1 95.94 109 PHE B C 1
ATOM 2314 O O . PHE B 1 109 ? 11.562 -9.812 -4.77 1 95.94 109 PHE B O 1
ATOM 2321 N N . HIS B 1 110 ? 10.07 -8.273 -4.207 1 97.19 110 HIS B N 1
ATOM 2322 C CA . HIS B 1 110 ? 9.328 -8.336 -5.461 1 97.19 110 HIS B CA 1
ATOM 2323 C C . HIS B 1 110 ? 10.203 -7.93 -6.641 1 97.19 110 HIS B C 1
ATOM 2325 O O . HIS B 1 110 ? 10.188 -8.578 -7.688 1 97.19 110 HIS B O 1
ATOM 2331 N N . SER B 1 111 ? 10.938 -6.832 -6.496 1 97.88 111 SER B N 1
ATOM 2332 C CA . SER B 1 111 ? 11.805 -6.34 -7.562 1 97.88 111 SER B CA 1
ATOM 2333 C C . SER B 1 111 ? 12.883 -7.359 -7.922 1 97.88 111 SER B C 1
ATOM 2335 O O . SER B 1 111 ? 13.195 -7.551 -9.102 1 97.88 111 SER B O 1
ATOM 2337 N N . GLN B 1 112 ? 13.445 -7.984 -6.918 1 97.56 112 GLN B N 1
ATOM 2338 C CA . GLN B 1 112 ? 14.469 -9 -7.156 1 97.56 112 GLN B CA 1
ATOM 2339 C C . GLN B 1 112 ? 13.891 -10.203 -7.898 1 97.56 112 GLN B C 1
ATOM 2341 O O . GLN B 1 112 ? 14.539 -10.773 -8.773 1 97.56 112 GLN B O 1
ATOM 2346 N N . LEU B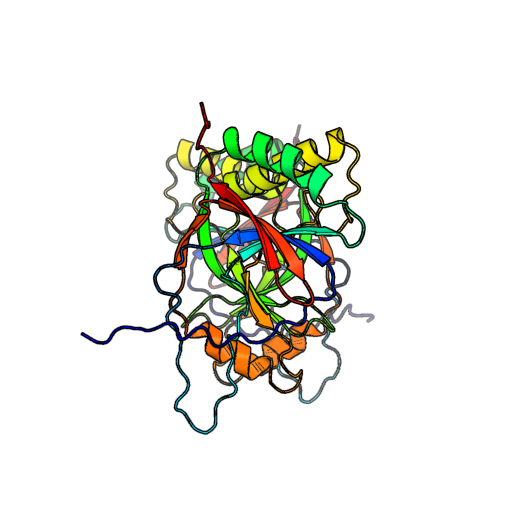 1 113 ? 12.688 -10.617 -7.527 1 96.44 113 LEU B N 1
ATOM 2347 C CA . LEU B 1 113 ? 12.031 -11.695 -8.258 1 96.44 113 LEU B CA 1
ATOM 2348 C C . LEU B 1 113 ? 11.781 -11.305 -9.711 1 96.44 113 LEU B C 1
ATOM 2350 O O . LEU B 1 113 ? 12.031 -12.094 -10.625 1 96.44 113 LEU B O 1
ATOM 2354 N N . TYR B 1 114 ? 11.273 -10.102 -9.867 1 96.5 114 TYR B N 1
ATOM 2355 C CA . TYR B 1 114 ? 11.047 -9.57 -11.211 1 96.5 114 TYR B CA 1
ATOM 2356 C C . TYR B 1 114 ? 12.312 -9.656 -12.055 1 96.5 114 TYR B C 1
ATOM 2358 O O . TYR B 1 114 ? 12.273 -10.125 -13.195 1 96.5 114 TYR B O 1
ATOM 2366 N N . ASP B 1 115 ? 13.414 -9.227 -11.477 1 97.69 115 ASP B N 1
ATOM 2367 C CA . ASP B 1 115 ? 14.688 -9.25 -12.18 1 97.69 115 ASP B CA 1
ATOM 2368 C C . ASP B 1 115 ? 15.102 -10.68 -12.531 1 97.69 115 ASP B C 1
ATOM 2370 O O . ASP B 1 115 ? 15.602 -10.938 -13.625 1 97.69 115 ASP B O 1
ATOM 2374 N N . ALA B 1 116 ? 14.906 -11.594 -11.594 1 96.5 116 ALA B N 1
ATOM 2375 C CA . ALA B 1 116 ? 15.25 -13 -11.82 1 96.5 116 ALA B CA 1
ATOM 2376 C C . ALA B 1 116 ? 14.438 -13.586 -12.961 1 96.5 116 ALA B C 1
ATOM 2378 O O . ALA B 1 116 ? 14.961 -14.32 -13.797 1 96.5 116 ALA B O 1
ATOM 2379 N N . LEU B 1 117 ? 13.164 -13.266 -13.016 1 95.06 117 LEU B N 1
ATOM 2380 C CA . LEU B 1 117 ? 12.289 -13.758 -14.062 1 95.06 117 LEU B CA 1
ATOM 2381 C C . LEU B 1 117 ? 12.648 -13.141 -15.414 1 95.06 117 LEU B C 1
ATOM 2383 O O . LEU B 1 117 ? 12.727 -13.844 -16.422 1 95.06 117 LEU B O 1
ATOM 2387 N N . LYS B 1 118 ? 12.883 -11.875 -15.422 1 95.44 118 LYS B N 1
ATOM 2388 C CA . LYS B 1 118 ? 13.227 -11.148 -16.641 1 95.44 118 LYS B CA 1
ATOM 2389 C C . LYS B 1 118 ? 14.523 -11.672 -17.25 1 95.44 118 LYS B C 1
ATOM 2391 O O . LYS B 1 118 ? 14.633 -11.836 -18.469 1 95.44 118 LYS B O 1
ATOM 2396 N N . LYS B 1 119 ? 15.461 -11.898 -16.422 1 96.69 119 LYS B N 1
ATOM 2397 C CA . LYS B 1 119 ? 16.766 -12.406 -16.859 1 96.69 119 LYS B CA 1
ATOM 2398 C C . LYS B 1 119 ? 16.609 -13.727 -17.609 1 96.69 119 LYS B C 1
ATOM 2400 O O . LYS B 1 119 ? 17.375 -14.016 -18.531 1 96.69 119 LYS B O 1
ATOM 2405 N N . GLU B 1 120 ? 15.602 -14.508 -17.297 1 94.44 120 GLU B N 1
ATOM 2406 C CA . GLU B 1 120 ? 15.383 -15.812 -17.906 1 94.44 120 GLU B CA 1
ATOM 2407 C C . GLU B 1 120 ? 14.383 -15.719 -19.062 1 94.44 120 GLU B C 1
ATOM 2409 O O . GLU B 1 120 ? 13.898 -16.75 -19.547 1 94.44 120 GLU B O 1
ATOM 2414 N N . GLY B 1 121 ? 13.961 -14.539 -19.375 1 93.06 121 GLY B N 1
ATOM 2415 C CA . GLY B 1 121 ? 13.141 -14.32 -20.547 1 93.06 121 GLY B CA 1
ATOM 2416 C C . GLY B 1 121 ? 11.656 -14.477 -20.281 1 93.06 121 GLY B C 1
ATOM 2417 O O . GLY B 1 121 ? 10.859 -14.648 -21.203 1 93.06 121 GLY B O 1
ATOM 2418 N N . ILE B 1 122 ? 11.289 -14.469 -19.047 1 91.81 122 ILE B N 1
ATOM 2419 C CA . ILE B 1 122 ? 9.867 -14.57 -18.703 1 91.81 122 ILE B CA 1
ATOM 2420 C C . ILE B 1 122 ? 9.203 -13.211 -18.891 1 91.81 122 ILE B C 1
ATOM 2422 O O . ILE B 1 122 ? 9.656 -12.203 -18.344 1 91.81 122 ILE B O 1
ATOM 2426 N N . GLU B 1 123 ? 8.125 -13.227 -19.672 1 90 123 GLU B N 1
ATOM 2427 C CA . GLU B 1 123 ? 7.371 -11.992 -19.875 1 90 123 GLU B CA 1
ATOM 2428 C C . GLU B 1 123 ? 6.445 -11.711 -18.703 1 90 123 GLU B C 1
ATOM 2430 O O . GLU B 1 123 ? 5.664 -12.57 -18.297 1 90 123 GLU B O 1
ATOM 2435 N N . ILE B 1 124 ? 6.555 -10.531 -18.25 1 90.62 124 ILE B N 1
ATOM 2436 C CA . ILE B 1 124 ? 5.746 -10.117 -17.094 1 90.62 124 ILE B CA 1
ATOM 2437 C C . ILE B 1 124 ? 4.805 -8.992 -17.516 1 90.62 124 ILE B C 1
ATOM 2439 O O . ILE B 1 124 ? 5.238 -7.996 -18.094 1 90.62 124 ILE B O 1
ATOM 2443 N N . SER B 1 125 ? 3.533 -9.203 -17.188 1 91.19 125 SER B N 1
ATOM 2444 C CA . SER B 1 125 ? 2.539 -8.188 -17.516 1 91.19 125 SER B CA 1
ATOM 2445 C C . SER B 1 125 ? 2.803 -6.891 -16.75 1 91.19 125 SER B C 1
ATOM 2447 O O . SER B 1 125 ? 3.43 -6.91 -15.695 1 91.19 125 SER B O 1
ATOM 2449 N N . GLU B 1 126 ? 2.305 -5.766 -17.25 1 93.19 126 GLU B N 1
ATOM 2450 C CA . GLU B 1 126 ? 2.559 -4.434 -16.703 1 93.19 126 GLU B CA 1
ATOM 2451 C C . GLU B 1 126 ? 2.102 -4.336 -15.242 1 93.19 126 GLU B C 1
ATOM 2453 O O . GLU B 1 126 ? 2.783 -3.732 -14.414 1 93.19 126 GLU B O 1
ATOM 2458 N N . GLU B 1 127 ? 1.009 -4.945 -14.922 1 91.5 127 GLU B N 1
ATOM 2459 C CA . GLU B 1 127 ? 0.404 -4.793 -13.602 1 91.5 127 GLU B CA 1
ATOM 2460 C C . GLU B 1 127 ? 1.259 -5.457 -12.523 1 91.5 127 GLU B C 1
ATOM 2462 O O . GLU B 1 127 ? 1.099 -5.172 -11.336 1 91.5 127 GLU B O 1
ATOM 2467 N N . TYR B 1 128 ? 2.219 -6.293 -12.945 1 93.69 128 TYR B N 1
ATOM 2468 C CA . TYR B 1 128 ? 3.055 -6.992 -11.977 1 93.69 128 TYR B CA 1
ATOM 2469 C C . TYR B 1 128 ? 4.492 -6.492 -12.031 1 93.69 128 TYR B C 1
ATOM 2471 O O . TYR B 1 128 ? 5.395 -7.105 -11.461 1 93.69 128 TYR B O 1
ATOM 2479 N N . ARG B 1 129 ? 4.723 -5.414 -12.695 1 96.5 129 ARG B N 1
ATOM 2480 C CA . ARG B 1 129 ? 6.051 -4.812 -12.742 1 96.5 129 ARG B CA 1
ATOM 2481 C C . ARG B 1 129 ? 6.281 -3.902 -11.539 1 96.5 129 ARG B C 1
ATOM 2483 O O . ARG B 1 129 ? 5.324 -3.4 -10.945 1 96.5 129 ARG B O 1
ATOM 2490 N N . PRO B 1 130 ? 7.621 -3.766 -11.188 1 96.44 130 PRO B N 1
ATOM 2491 C CA . PRO B 1 130 ? 7.91 -2.781 -10.141 1 96.44 130 PRO B CA 1
ATOM 2492 C C . PRO B 1 130 ? 7.266 -1.426 -10.414 1 96.44 130 PRO B C 1
ATOM 2494 O O . PRO B 1 130 ? 7.23 -0.97 -11.555 1 96.44 130 PRO B O 1
ATOM 2497 N N . ASP B 1 131 ? 6.691 -0.769 -9.383 1 93.94 131 ASP B N 1
ATOM 2498 C CA . ASP B 1 131 ? 6.039 0.537 -9.383 1 93.94 131 ASP B CA 1
ATOM 2499 C C . ASP B 1 131 ? 4.617 0.439 -9.93 1 93.94 131 ASP B C 1
ATOM 2501 O O . ASP B 1 131 ? 3.893 1.435 -9.977 1 93.94 131 ASP B O 1
ATOM 2505 N N . SER B 1 132 ? 4.207 -0.73 -10.406 1 95.38 132 SER B N 1
ATOM 2506 C CA . SER B 1 132 ? 2.828 -0.956 -10.828 1 95.38 132 SER B CA 1
ATOM 2507 C C . SER B 1 132 ? 2.145 -1.995 -9.945 1 95.38 132 SER B C 1
ATOM 2509 O O . SER B 1 132 ? 0.92 -1.984 -9.805 1 95.38 132 SER B O 1
ATOM 2511 N N . TRP B 1 133 ? 2.877 -2.824 -9.383 1 96.31 133 TRP B N 1
ATOM 2512 C CA . TRP B 1 133 ? 2.393 -3.951 -8.586 1 96.31 133 TRP B CA 1
ATOM 2513 C C . TRP B 1 133 ? 1.73 -3.469 -7.301 1 96.31 133 TRP B C 1
ATOM 2515 O O . TRP B 1 133 ? 2.291 -2.643 -6.578 1 96.31 133 TRP B O 1
ATOM 2525 N N . ILE B 1 134 ? 0.534 -3.922 -7.07 1 95.5 134 ILE B N 1
ATOM 2526 C CA . ILE B 1 134 ? -0.186 -3.676 -5.828 1 95.5 134 ILE B CA 1
ATOM 2527 C C . ILE B 1 134 ? -0.251 -4.961 -5.008 1 95.5 134 ILE B C 1
ATOM 2529 O O . ILE B 1 134 ? -1.002 -5.883 -5.34 1 95.5 134 ILE B O 1
ATOM 2533 N N . PRO B 1 135 ? 0.522 -5.031 -3.926 1 95.06 135 PRO B N 1
ATOM 2534 C CA . PRO B 1 135 ? 0.432 -6.215 -3.072 1 95.06 135 PRO B CA 1
ATOM 2535 C C . PRO B 1 135 ? -0.852 -6.254 -2.246 1 95.06 135 PRO B C 1
ATOM 2537 O O . PRO B 1 135 ? -1.243 -5.238 -1.662 1 95.06 135 PRO B O 1
ATOM 2540 N N . TYR B 1 136 ? -1.464 -7.355 -2.248 1 91.88 136 TYR B N 1
ATOM 2541 C CA . TYR B 1 136 ? -2.645 -7.516 -1.408 1 91.88 136 TYR B CA 1
ATOM 2542 C C . TYR B 1 136 ? -2.924 -8.992 -1.137 1 91.88 136 TYR B C 1
ATOM 2544 O O . TYR B 1 136 ? -2.414 -9.867 -1.84 1 91.88 136 TYR B O 1
ATOM 2552 N N . CYS B 1 137 ? -3.625 -9.258 -0.114 1 86.44 137 CYS B N 1
ATOM 2553 C CA . CYS B 1 137 ? -4.203 -10.555 0.225 1 86.44 137 CYS B CA 1
ATOM 2554 C C . CYS B 1 137 ? -5.719 -10.531 0.06 1 86.44 137 CYS B C 1
ATOM 2556 O O . CYS B 1 137 ? -6.426 -9.898 0.846 1 86.44 137 CYS B O 1
ATOM 2558 N N . ALA B 1 138 ? -6.156 -11.211 -0.964 1 84.81 138 ALA B N 1
ATOM 2559 C CA . ALA B 1 138 ? -7.598 -11.25 -1.192 1 84.81 138 ALA B CA 1
ATOM 2560 C C . ALA B 1 138 ? -8.32 -11.969 -0.053 1 84.81 138 ALA B C 1
ATOM 2562 O O . ALA B 1 138 ? -7.914 -13.062 0.35 1 84.81 138 ALA B O 1
ATOM 2563 N N . VAL B 1 139 ? -9.391 -11.289 0.488 1 81.25 139 VAL B N 1
ATOM 2564 C CA . VAL B 1 139 ? -10.102 -11.898 1.604 1 81.25 139 VAL B CA 1
ATOM 2565 C C . VAL B 1 139 ? -11.57 -12.109 1.226 1 81.25 139 VAL B C 1
ATOM 2567 O O . VAL B 1 139 ? -12.281 -12.883 1.877 1 81.25 139 VAL B O 1
ATOM 2570 N N . ALA B 1 140 ? -12.078 -11.383 0.283 1 79.44 140 ALA B N 1
ATOM 2571 C CA . ALA B 1 140 ? -13.406 -11.602 -0.294 1 79.44 140 ALA B CA 1
ATOM 2572 C C . ALA B 1 140 ? -13.367 -11.484 -1.815 1 79.44 140 ALA B C 1
ATOM 2574 O O . ALA B 1 140 ? -12.93 -10.469 -2.359 1 79.44 140 ALA B O 1
ATOM 2575 N N . GLN B 1 141 ? -13.758 -12.523 -2.461 1 78.12 141 GLN B N 1
ATOM 2576 C CA . GLN B 1 141 ? -13.734 -12.562 -3.918 1 78.12 141 GLN B CA 1
ATOM 2577 C C . GLN B 1 141 ? -15.133 -12.773 -4.484 1 78.12 141 GLN B C 1
ATOM 2579 O O . GLN B 1 141 ? -15.984 -13.391 -3.842 1 78.12 141 GLN B O 1
ATOM 2584 N N . ASP B 1 142 ? -15.359 -12.227 -5.684 1 78.5 142 ASP B N 1
ATOM 2585 C CA . ASP B 1 142 ? -16.641 -12.359 -6.387 1 78.5 142 ASP B CA 1
ATOM 2586 C C . ASP B 1 142 ? -17.797 -11.852 -5.527 1 78.5 142 ASP B C 1
ATOM 2588 O O . ASP B 1 142 ? -18.828 -12.508 -5.426 1 78.5 142 ASP B O 1
ATOM 2592 N N . VAL B 1 143 ? -17.547 -10.82 -4.824 1 79.69 143 VAL B N 1
ATOM 2593 C CA . VAL B 1 143 ? -18.594 -10.18 -4.023 1 79.69 143 VAL B CA 1
ATOM 2594 C C . VAL B 1 143 ? -19.578 -9.469 -4.938 1 79.69 143 VAL B C 1
ATOM 2596 O O . VAL B 1 143 ? -19.203 -8.648 -5.773 1 79.69 143 VAL B O 1
ATOM 2599 N N . PRO B 1 144 ? -20.844 -9.922 -4.855 1 80.38 144 PRO B N 1
ATOM 2600 C CA . PRO B 1 144 ? -21.828 -9.164 -5.648 1 80.38 144 PRO B CA 1
ATOM 2601 C C . PRO B 1 144 ? -21.719 -7.656 -5.426 1 80.38 144 PRO B C 1
ATOM 2603 O O . PRO B 1 144 ? -21.484 -7.211 -4.301 1 80.38 144 PRO B O 1
ATOM 2606 N N . LYS B 1 145 ? -21.906 -6.961 -6.492 1 82.75 145 LYS B N 1
ATOM 2607 C CA . LYS B 1 145 ? -21.766 -5.508 -6.453 1 82.75 145 LYS B CA 1
ATOM 2608 C C . LYS B 1 145 ? -22.656 -4.898 -5.375 1 82.75 145 LYS B C 1
ATOM 2610 O O . LYS B 1 145 ? -22.25 -3.973 -4.672 1 82.75 145 LYS B O 1
ATOM 2615 N N . ALA B 1 146 ? -23.812 -5.465 -5.242 1 82.56 146 ALA B N 1
ATOM 2616 C CA . ALA B 1 146 ? -24.797 -4.926 -4.312 1 82.56 146 ALA B CA 1
ATOM 2617 C C . ALA B 1 146 ? -24.391 -5.176 -2.863 1 82.56 146 ALA B C 1
ATOM 2619 O O . ALA B 1 146 ? -24.922 -4.555 -1.942 1 82.56 146 ALA B O 1
ATOM 2620 N N . ARG B 1 147 ? -23.391 -5.988 -2.65 1 85.81 147 ARG B N 1
ATOM 2621 C CA . ARG B 1 147 ? -23.062 -6.398 -1.292 1 85.81 147 ARG B CA 1
ATOM 2622 C C . ARG B 1 147 ? -21.656 -5.934 -0.91 1 85.81 147 ARG B C 1
ATOM 2624 O O . ARG B 1 147 ? -21.203 -6.16 0.215 1 85.81 147 ARG B O 1
ATOM 2631 N N . ILE B 1 148 ? -21.016 -5.293 -1.748 1 88 148 ILE B N 1
ATOM 2632 C CA . ILE B 1 148 ? -19.609 -4.961 -1.531 1 88 148 ILE B CA 1
ATOM 2633 C C . ILE B 1 148 ? -19.484 -3.986 -0.361 1 88 148 ILE B C 1
ATOM 2635 O O . ILE B 1 148 ? -18.531 -4.062 0.418 1 88 148 ILE B O 1
ATOM 2639 N N . GLY B 1 149 ? -20.359 -3.029 -0.27 1 86.56 149 GLY B N 1
ATOM 2640 C CA . GLY B 1 149 ? -20.359 -2.113 0.86 1 86.56 149 GLY B CA 1
ATOM 2641 C C . GLY B 1 149 ? -20.484 -2.816 2.197 1 86.56 149 GLY B C 1
ATOM 2642 O O . GLY B 1 149 ? -19.766 -2.504 3.146 1 86.56 149 GLY B O 1
ATOM 2643 N N . GLU B 1 150 ? -21.406 -3.705 2.254 1 84.44 150 GLU B N 1
ATOM 2644 C CA . GLU B 1 150 ? -21.625 -4.484 3.469 1 84.44 150 GLU B CA 1
ATOM 2645 C C . GLU B 1 150 ? -20.391 -5.32 3.805 1 84.44 150 GLU B C 1
ATOM 2647 O O . GLU B 1 150 ? -19.969 -5.383 4.965 1 84.44 150 GLU B O 1
ATOM 2652 N N . ALA B 1 151 ? -19.859 -5.961 2.82 1 85.88 151 ALA B N 1
ATOM 2653 C CA . ALA B 1 151 ? -18.656 -6.773 3.012 1 85.88 151 ALA B CA 1
ATOM 2654 C C . ALA B 1 151 ? -17.5 -5.926 3.529 1 85.88 151 ALA B C 1
ATOM 2656 O O . ALA B 1 151 ? -16.75 -6.359 4.41 1 85.88 151 ALA B O 1
ATOM 2657 N N . PHE B 1 152 ? -17.422 -4.773 3.012 1 89.06 152 PHE B N 1
ATOM 2658 C CA . PHE B 1 152 ? -16.391 -3.85 3.447 1 89.06 152 PHE B CA 1
ATOM 2659 C C . PHE B 1 152 ? -16.547 -3.508 4.926 1 89.06 152 PHE B C 1
ATOM 2661 O O . PHE B 1 152 ? -15.57 -3.482 5.672 1 89.06 152 PHE B O 1
ATOM 2668 N N . CYS B 1 153 ? -17.703 -3.246 5.352 1 84.88 153 CYS B N 1
ATOM 2669 C CA . CYS B 1 153 ? -17.984 -2.906 6.746 1 84.88 153 CYS B CA 1
ATOM 2670 C C . CYS B 1 153 ? -17.609 -4.055 7.672 1 84.88 153 CYS B C 1
ATOM 2672 O O . CYS B 1 153 ? -17.047 -3.836 8.75 1 84.88 153 CYS B O 1
ATOM 2674 N N . VAL B 1 154 ? -17.906 -5.223 7.207 1 80.94 154 VAL B N 1
ATOM 2675 C CA . VAL B 1 154 ? -17.578 -6.402 8 1 80.94 154 VAL B CA 1
ATOM 2676 C C . VAL B 1 154 ? -16.062 -6.504 8.172 1 80.94 154 VAL B C 1
ATOM 2678 O O . VAL B 1 154 ? -15.57 -6.781 9.273 1 80.94 154 VAL B O 1
ATOM 2681 N N . LEU B 1 155 ? -15.328 -6.266 7.16 1 83.38 155 LEU B N 1
ATOM 2682 C CA . LEU B 1 155 ? -13.875 -6.371 7.207 1 83.38 155 LEU B CA 1
ATOM 2683 C C . LEU B 1 155 ? -13.281 -5.301 8.117 1 83.38 155 LEU B C 1
ATOM 2685 O O . LEU B 1 155 ? -12.25 -5.523 8.75 1 83.38 155 LEU B O 1
ATOM 2689 N N . ARG B 1 156 ? -13.914 -4.168 8.148 1 85.81 156 ARG B N 1
ATOM 2690 C CA . ARG B 1 156 ? -13.414 -3.084 8.992 1 85.81 156 ARG B CA 1
ATOM 2691 C C . ARG B 1 156 ? -13.453 -3.471 10.461 1 85.81 156 ARG B C 1
ATOM 2693 O O . ARG B 1 156 ? -12.789 -2.848 11.289 1 85.81 156 ARG B O 1
ATOM 2700 N N . ASP B 1 157 ? -14.203 -4.422 10.812 1 79.38 157 ASP B N 1
ATOM 2701 C CA . ASP B 1 157 ? -14.328 -4.84 12.203 1 79.38 157 ASP B CA 1
ATOM 2702 C C . ASP B 1 157 ? -13.203 -5.793 12.594 1 79.38 157 ASP B C 1
ATOM 2704 O O . ASP B 1 157 ? -13.047 -6.141 13.766 1 79.38 157 ASP B O 1
ATOM 2708 N N . LEU B 1 158 ? -12.43 -6.152 11.594 1 74.81 158 LEU B N 1
ATOM 2709 C CA . LEU B 1 158 ? -11.266 -6.988 11.891 1 74.81 158 LEU B CA 1
ATOM 2710 C C . LEU B 1 158 ? -10.258 -6.234 12.75 1 74.81 158 LEU B C 1
ATOM 2712 O O . LEU B 1 158 ? -10.125 -5.016 12.633 1 74.81 158 LEU B O 1
ATOM 2716 N N . LYS B 1 159 ? -9.625 -7.008 13.609 1 79.06 159 LYS B N 1
ATOM 2717 C CA . LYS B 1 159 ? -8.523 -6.434 14.375 1 79.06 159 LYS B CA 1
ATOM 2718 C C . LYS B 1 159 ? -7.238 -6.398 13.555 1 79.06 159 LYS B C 1
ATOM 2720 O O . LYS B 1 159 ? -6.609 -7.438 13.328 1 79.06 159 LYS B O 1
ATOM 2725 N N . LEU B 1 160 ? -6.965 -5.301 13.102 1 82.31 160 LEU B N 1
ATOM 2726 C CA . LEU B 1 160 ? -5.738 -5.078 12.344 1 82.31 160 LEU B CA 1
ATOM 2727 C C . LEU B 1 160 ? -4.781 -4.172 13.109 1 82.31 160 LEU B C 1
ATOM 2729 O O . LEU B 1 160 ? -5.207 -3.41 13.984 1 82.31 160 LEU B O 1
ATOM 2733 N N . PRO B 1 161 ? -3.443 -4.258 12.906 1 86.56 161 PRO B N 1
ATOM 2734 C CA . PRO B 1 161 ? -2.807 -5.082 11.875 1 86.56 161 PRO B CA 1
ATOM 2735 C C . PRO B 1 161 ? -2.645 -6.539 12.305 1 86.56 161 PRO B C 1
ATOM 2737 O O . PRO B 1 161 ? -2.586 -6.832 13.5 1 86.56 161 PRO B O 1
ATOM 2740 N N . VAL B 1 162 ? -2.674 -7.391 11.352 1 80.44 162 VAL B N 1
ATOM 2741 C CA . VAL B 1 162 ? -2.199 -8.758 11.508 1 80.44 162 VAL B CA 1
ATOM 2742 C C . VAL B 1 162 ? -0.758 -8.867 11.016 1 80.44 162 VAL B C 1
ATOM 2744 O O . VAL B 1 162 ? -0.46 -8.531 9.867 1 80.44 162 VAL B O 1
ATOM 2747 N N . THR B 1 163 ? 0.057 -9.289 11.945 1 83.56 163 THR B N 1
ATOM 2748 C CA . THR B 1 163 ? 1.477 -9.328 11.617 1 83.56 163 THR B CA 1
ATOM 2749 C C . THR B 1 163 ? 1.965 -10.773 11.508 1 83.56 163 THR B C 1
ATOM 2751 O O . THR B 1 163 ? 1.419 -11.664 12.156 1 83.56 163 THR B O 1
ATOM 2754 N N . GLY B 1 164 ? 2.928 -10.938 10.609 1 81.25 164 GLY B N 1
ATOM 2755 C CA . GLY B 1 164 ? 3.549 -12.234 10.406 1 81.25 164 GLY B CA 1
ATOM 2756 C C . GLY B 1 164 ? 4.684 -12.203 9.398 1 81.25 164 GLY B C 1
ATOM 2757 O O . GLY B 1 164 ? 5.312 -11.164 9.203 1 81.25 164 GLY B O 1
ATOM 2758 N N . TYR B 1 165 ? 4.949 -13.438 8.875 1 83.69 165 TYR B N 1
ATOM 2759 C CA . TYR B 1 165 ? 6.027 -13.586 7.902 1 83.69 165 TYR B CA 1
ATOM 2760 C C . TYR B 1 165 ? 5.559 -14.375 6.684 1 83.69 165 TYR B C 1
ATOM 2762 O O . TYR B 1 165 ? 4.758 -15.305 6.809 1 83.69 165 TYR B O 1
ATOM 2770 N N . ALA B 1 166 ? 5.969 -13.906 5.57 1 84.56 166 ALA B N 1
ATOM 2771 C CA . ALA B 1 166 ? 5.965 -14.82 4.426 1 84.56 166 ALA B CA 1
ATOM 2772 C C . ALA B 1 166 ? 7.137 -15.797 4.496 1 84.56 166 ALA B C 1
ATOM 2774 O O . ALA B 1 166 ? 8.297 -15.375 4.504 1 84.56 166 ALA B O 1
ATOM 2775 N N . MET B 1 167 ? 6.805 -17.047 4.516 1 80.69 167 MET B N 1
ATOM 2776 C CA . MET B 1 167 ? 7.832 -18.047 4.785 1 80.69 167 MET B CA 1
ATOM 2777 C C . MET B 1 167 ? 8.203 -18.797 3.512 1 80.69 167 MET B C 1
ATOM 2779 O O . MET B 1 167 ? 9.25 -19.438 3.451 1 80.69 167 MET B O 1
ATOM 2783 N N . ASP B 1 168 ? 7.324 -18.766 2.555 1 84.56 168 ASP B N 1
ATOM 2784 C CA . ASP B 1 168 ? 7.559 -19.531 1.34 1 84.56 168 ASP B CA 1
ATOM 2785 C C . ASP B 1 168 ? 7.082 -18.781 0.105 1 84.56 168 ASP B C 1
ATOM 2787 O O . ASP B 1 168 ? 6.391 -17.766 0.223 1 84.56 168 ASP B O 1
ATOM 2791 N N . ILE B 1 169 ? 7.59 -19.203 -0.973 1 88.88 169 ILE B N 1
ATOM 2792 C CA . ILE B 1 169 ? 7.141 -18.766 -2.295 1 88.88 169 ILE B CA 1
ATOM 2793 C C . ILE B 1 169 ? 6.77 -19.984 -3.133 1 88.88 169 ILE B C 1
ATOM 2795 O O . ILE B 1 169 ? 7.453 -21.016 -3.088 1 88.88 169 ILE B O 1
ATOM 2799 N N . GLY B 1 170 ? 5.621 -19.922 -3.812 1 84.31 170 GLY B N 1
ATOM 2800 C CA . GLY B 1 170 ? 5.176 -21.078 -4.574 1 84.31 170 GLY B CA 1
ATOM 2801 C C . GLY B 1 170 ? 4.465 -20.703 -5.859 1 84.31 170 GLY B C 1
ATOM 2802 O O . GLY B 1 170 ? 4.289 -19.516 -6.16 1 84.31 170 GLY B O 1
ATOM 2803 N N . LEU B 1 171 ? 4.242 -21.766 -6.633 1 85.06 171 LEU B N 1
ATOM 2804 C CA . LEU B 1 171 ? 3.467 -21.656 -7.863 1 85.06 171 LEU B CA 1
ATOM 2805 C C . LEU B 1 171 ? 2.107 -22.328 -7.715 1 85.06 171 LEU B C 1
ATOM 2807 O O . LEU B 1 171 ? 2.021 -23.484 -7.277 1 85.06 171 LEU B O 1
ATOM 2811 N N . VAL B 1 172 ? 1.089 -21.484 -8.023 1 79.75 172 VAL B N 1
ATOM 2812 C CA . VAL B 1 172 ? -0.275 -22 -7.938 1 79.75 172 VAL B CA 1
ATOM 2813 C C . VAL B 1 172 ? -0.948 -21.906 -9.305 1 79.75 172 VAL B C 1
ATOM 2815 O O . VAL B 1 172 ? -0.811 -20.906 -10 1 79.75 172 VAL B O 1
ATOM 2818 N N . GLU B 1 173 ? -1.501 -22.953 -9.703 1 77.88 173 GLU B N 1
ATOM 2819 C CA . GLU B 1 173 ? -2.33 -22.984 -10.906 1 77.88 173 GLU B CA 1
ATOM 2820 C C . GLU B 1 173 ? -3.809 -22.844 -10.555 1 77.88 173 GLU B C 1
ATOM 2822 O O . GLU B 1 173 ? -4.281 -23.406 -9.57 1 77.88 173 GLU B O 1
ATOM 2827 N N . PHE B 1 174 ? -4.441 -22.016 -11.336 1 70.38 174 PHE B N 1
ATOM 2828 C CA . PHE B 1 174 ? -5.863 -21.812 -11.094 1 70.38 174 PHE B CA 1
ATOM 2829 C C . PHE B 1 174 ? -6.703 -22.5 -12.156 1 70.38 174 PHE B C 1
ATOM 2831 O O . PHE B 1 174 ? -6.344 -22.5 -13.336 1 70.38 174 PHE B O 1
ATOM 2838 N N . SER B 1 175 ? -7.742 -23.047 -11.688 1 67.69 175 SER B N 1
ATOM 2839 C CA . SER B 1 175 ? -8.898 -23.688 -12.312 1 67.69 175 SER B CA 1
ATOM 2840 C C . SER B 1 175 ? -8.562 -25.094 -12.766 1 67.69 175 SER B C 1
ATOM 2842 O O . SER B 1 175 ? -8.156 -25.312 -13.914 1 67.69 175 SER B O 1
ATOM 2844 N N . PRO B 1 176 ? -8.547 -25.906 -11.93 1 69.56 176 PRO B N 1
ATOM 2845 C CA . PRO B 1 176 ? -8.719 -25.797 -10.477 1 69.56 176 PRO B CA 1
ATOM 2846 C C . PRO B 1 176 ? -7.453 -25.297 -9.781 1 69.56 176 PRO B C 1
ATOM 2848 O O . PRO B 1 176 ? -6.375 -25.281 -10.375 1 69.56 176 PRO B O 1
ATOM 2851 N N . VAL B 1 177 ? -7.664 -24.828 -8.516 1 69.38 177 VAL B N 1
ATOM 2852 C CA . VAL B 1 177 ? -6.508 -24.344 -7.773 1 69.38 177 VAL B CA 1
ATOM 2853 C C . VAL B 1 177 ? -5.617 -25.516 -7.363 1 69.38 177 VAL B C 1
ATOM 2855 O O . VAL B 1 177 ? -6.082 -26.453 -6.723 1 69.38 177 VAL B O 1
ATOM 2858 N N . ARG B 1 178 ? -4.379 -25.531 -7.852 1 75.25 178 ARG B N 1
ATOM 2859 C CA . ARG B 1 178 ? -3.371 -26.516 -7.504 1 75.25 178 ARG B CA 1
ATOM 2860 C C . ARG B 1 178 ? -2.031 -25.859 -7.199 1 75.25 178 ARG B C 1
ATOM 2862 O O . ARG B 1 178 ? -1.553 -25.031 -7.973 1 75.25 178 ARG B O 1
ATOM 2869 N N . GLU B 1 179 ? -1.598 -26.156 -5.973 1 78.38 179 GLU B N 1
ATOM 2870 C CA . GLU B 1 179 ? -0.224 -25.766 -5.688 1 78.38 179 GLU B CA 1
ATOM 2871 C C . GLU B 1 179 ? 0.776 -26.672 -6.402 1 78.38 179 GLU B C 1
ATOM 2873 O O . GLU B 1 179 ? 0.809 -27.875 -6.164 1 78.38 179 GLU B O 1
ATOM 2878 N N . LEU B 1 180 ? 1.552 -26.219 -7.309 1 83 180 LEU B N 1
ATOM 2879 C CA . LEU B 1 180 ? 2.494 -27.016 -8.086 1 83 180 LEU B CA 1
ATOM 2880 C C . LEU B 1 180 ? 3.791 -27.234 -7.312 1 83 180 LEU B C 1
ATOM 2882 O O . LEU B 1 180 ? 4.316 -28.359 -7.273 1 83 180 LEU B O 1
ATOM 2886 N N . PHE B 1 181 ? 4.355 -26.219 -6.727 1 83.31 181 PHE B N 1
ATOM 2887 C CA . PHE B 1 181 ? 5.516 -26.297 -5.848 1 83.31 181 PHE B CA 1
ATOM 2888 C C . PHE B 1 181 ? 5.539 -25.141 -4.867 1 83.31 181 PHE B C 1
ATOM 2890 O O . PHE B 1 181 ? 4.805 -24.156 -5.039 1 83.31 181 PHE B O 1
ATOM 2897 N N . SER B 1 182 ? 6.27 -25.266 -3.814 1 84.75 182 SER B N 1
ATOM 2898 C CA . SER B 1 182 ? 6.57 -24.234 -2.826 1 84.75 182 SER B CA 1
ATOM 2899 C C . SER B 1 182 ? 7.98 -24.391 -2.273 1 84.75 182 SER B C 1
ATOM 2901 O O . SER B 1 182 ? 8.438 -25.516 -2.027 1 84.75 182 SER B O 1
ATOM 2903 N N . PHE B 1 183 ? 8.672 -23.297 -2.131 1 89.31 183 PHE B N 1
ATOM 2904 C CA . PHE B 1 183 ? 10.016 -23.297 -1.567 1 89.31 183 PHE B CA 1
ATOM 2905 C C . PHE B 1 183 ? 10.094 -22.391 -0.345 1 89.31 183 PHE B C 1
ATOM 2907 O O . PHE B 1 183 ? 9.625 -21.266 -0.379 1 89.31 183 PHE B O 1
ATOM 2914 N N . VAL B 1 184 ? 10.664 -22.875 0.691 1 87.19 184 VAL B N 1
ATOM 2915 C CA . VAL B 1 184 ? 10.891 -22.078 1.891 1 87.19 184 VAL B CA 1
ATOM 2916 C C . VAL B 1 184 ? 11.961 -21.016 1.611 1 87.19 184 VAL B C 1
ATOM 2918 O O . VAL B 1 184 ? 12.953 -21.297 0.94 1 87.19 184 VAL B O 1
ATOM 2921 N N . LEU B 1 185 ? 11.664 -19.859 2.115 1 89.5 185 LEU B N 1
ATOM 2922 C CA . LEU B 1 185 ? 12.641 -18.781 1.956 1 89.5 185 LEU B CA 1
ATOM 2923 C C . LEU B 1 185 ? 13.844 -19.016 2.863 1 89.5 185 LEU B C 1
ATOM 2925 O O . LEU B 1 185 ? 13.688 -19.219 4.066 1 89.5 185 LEU B O 1
ATOM 2929 N N . GLY B 1 186 ? 15.086 -18.781 2.395 1 84.5 186 GLY B N 1
ATOM 2930 C CA . GLY B 1 186 ? 16.328 -18.875 3.148 1 84.5 186 GLY B CA 1
ATOM 2931 C C . GLY B 1 186 ? 16.812 -20.297 3.352 1 84.5 186 GLY B C 1
ATOM 2932 O O . GLY B 1 186 ? 17.719 -20.547 4.133 1 84.5 186 GLY B O 1
ATOM 2933 N N . ASN B 1 187 ? 16.062 -21.297 3.008 1 65.94 187 ASN B N 1
ATOM 2934 C CA . ASN B 1 187 ? 16.578 -22.656 3.213 1 65.94 187 ASN B CA 1
ATOM 2935 C C . ASN B 1 187 ? 17.594 -23.047 2.146 1 65.94 187 ASN B C 1
ATOM 2937 O O . ASN B 1 187 ? 17.25 -23.172 0.97 1 65.94 187 ASN B O 1
ATOM 2941 N N . SER B 1 188 ? 18.812 -22.5 2.166 1 52.22 188 SER B N 1
ATOM 2942 C CA . SER B 1 188 ? 19.875 -23.047 1.318 1 52.22 188 SER B CA 1
ATOM 2943 C C . SER B 1 188 ? 19.906 -24.562 1.376 1 52.22 188 SER B C 1
ATOM 2945 O O . SER B 1 188 ? 19.984 -25.141 2.457 1 52.22 188 SER B O 1
ATOM 2947 N N . VAL B 1 189 ? 19.062 -25.25 0.622 1 43.97 189 VAL B N 1
ATOM 2948 C CA . VAL B 1 189 ? 19.344 -26.672 0.519 1 43.97 189 VAL B CA 1
ATOM 2949 C C . VAL B 1 189 ? 20.828 -26.891 0.189 1 43.97 189 VAL B C 1
ATOM 2951 O O . VAL B 1 189 ? 21.328 -26.328 -0.785 1 43.97 189 VAL B O 1
ATOM 2954 N N . GLU B 1 190 ? 21.625 -27.031 1.184 1 37.19 190 GLU B N 1
ATOM 2955 C CA . GLU B 1 190 ? 22.844 -27.766 0.832 1 37.19 190 GLU B CA 1
ATOM 2956 C C . GLU B 1 190 ? 22.516 -29.078 0.138 1 37.19 190 GLU B C 1
ATOM 2958 O O . GLU B 1 190 ? 21.531 -29.734 0.488 1 37.19 190 GLU B O 1
#

pLDDT: mean 73.24, std 24.93, range [14.69, 98.12]

Sequence (380 aa):
MHDVRFLGNHLNVVEPPGIDVVTPLGLEGLERASSTPNQHPTIIEIESRPHITLYSSSFVEPTKLESIVKTFASKQEPLPLSLSAIGGLPNDNNFLFLAPTPSLSLLQFHSQLYDALKKEGIEISEEYRPDSWIPYCAVAQDVPKARIGEAFCVLRDLKLPVTGYAMDIGLVEFSPVRELFSFVLGNSVEMHDVRFLGNHLNVVEPPGIDVVTPLGLEGLERASSTPNQHPTIIEIESRPHITLYSSSFVEPTKLESIVKTFASKQEPLPLSLSAIGGLPNDNNFLFLAPTPSLSLLQFHSQLYDALKKEGIEISEEYRPDSWIPYCAVAQDVPKARIGEAFCVLRDLKLPVTGYAMDIGLVEFSPVRELFSFVLGNSVE

Nearest PDB structures (foldseek):
  2d4g-assembly1_B  TM=6.848E-01  e=9.311E-08  Bacillus subtilis
  1jh6-assembly1_A  TM=6.770E-01  e=2.256E-05  Arabidopsis thaliana
  3j4r-assembly1_A  TM=6.417E-01  e=7.737E-05  Homo sapiens
  1fsi-assembly3_C  TM=6.281E-01  e=1.211E-04  Arabidopsis thaliana
  1fsi-assembly2_B  TM=6.481E-01  e=2.372E-04  Arabidopsis thaliana

InterPro domains:
  IPR009097 Cyclic phosphodiesterase [SSF55144] (46-161)

Radius of gyration: 21.73 Å; Cα contacts (8 Å, |Δi|>4): 800; chains: 2; bounding box: 52×63×46 Å

Organism: Hevea brasiliensis (NCBI:txid3981)

Foldseek 3Di:
DPDPCLDAPQPPPQDDWKKFKWFAWPWDAVGNPPPDPPDDPPFFNPVDHFIWTQAIDNDDDVVLVVVLQQVLQQPFDWAKWWQADKDDDDDPFQWIWTATDDDPRVLVSSQVSVVSCVVSPHDTDPCNHRPNDGITTTGGGPHPPVCSVVSRVVVVPGDDTTIGTRFKIFMWTVDPTDTPDIDGHNPNPD/DDDLPQPQQAPQPQDPFKKFKWFAWPWDFPRNPDDDPDDDPRFFNNNDHFIWTQAIDNDDDVVLVVVLQQVLQQPFDWAKWWQADKDDDDDPFQWIWTATDDDPRVLVSSQVSVVSCVVSPHDGDPCNHRPNDGITTTGGGPHPPVCSVVSRVVVVPGDDTTIGTRFWIFMWTGDPTDTPDIDGHNPNPD

Solvent-accessible surface area (backbone atoms only — not comparable to full-atom values): 20781 Å² total; per-residue (Å²): 134,83,68,84,71,77,81,67,62,52,51,75,58,78,51,69,66,28,38,31,33,31,28,44,54,58,58,66,73,79,60,66,86,53,69,75,83,81,82,68,76,67,55,65,24,56,84,54,75,50,30,33,64,62,40,70,45,80,80,72,59,65,73,66,48,48,59,56,50,48,59,53,25,34,75,34,62,61,38,78,44,35,34,44,31,39,32,34,46,43,62,92,48,36,41,35,27,35,26,49,41,54,37,69,67,56,53,49,53,53,44,51,50,50,52,58,40,45,75,73,68,49,86,72,51,70,64,53,31,83,66,47,30,68,67,36,27,64,40,26,55,72,41,52,78,91,43,42,24,60,53,50,54,58,56,30,67,43,81,61,62,36,54,38,38,31,48,34,45,28,38,29,34,28,68,66,81,40,75,76,50,73,36,52,33,42,52,62,78,124,136,81,73,70,60,48,70,69,47,49,28,71,62,76,44,67,68,27,38,29,35,32,27,44,53,60,60,61,69,76,41,39,82,68,61,68,88,83,80,56,76,81,56,51,19,44,60,53,75,48,30,33,64,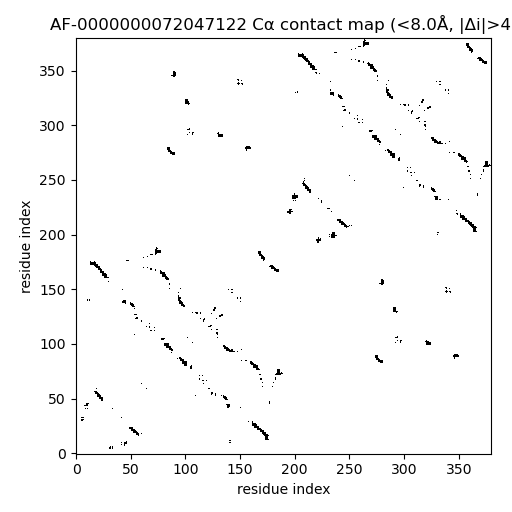64,40,69,44,79,78,72,59,65,71,65,47,47,59,54,49,48,58,52,25,35,75,33,63,62,40,77,45,34,35,46,32,40,32,35,47,43,62,90,49,36,41,34,26,35,28,50,41,53,36,68,68,56,53,47,52,50,42,52,49,51,50,58,39,46,75,73,68,50,84,72,53,69,63,53,31,84,65,46,31,69,69,36,26,65,44,26,56,77,40,54,77,92,42,42,26,60,52,50,53,57,57,29,67,44,78,62,62,30,53,38,39,31,48,36,45,27,39,30,33,25,69,67,80,38,77,77,50,72,36,52,33,41,52,59,77,124